Protein AF-A0A7S2A3U2-F1 (afdb_monomer_lite)

pLDDT: mean 76.94, std 19.27, range [46.31, 98.38]

Structure (mmCIF, N/CA/C/O backbone):
data_AF-A0A7S2A3U2-F1
#
_entry.id   AF-A0A7S2A3U2-F1
#
loop_
_atom_site.group_PDB
_atom_site.id
_atom_site.type_symbol
_atom_site.label_atom_id
_atom_site.label_alt_id
_atom_site.label_comp_id
_atom_site.label_asym_id
_atom_site.label_entity_id
_atom_site.label_seq_id
_atom_site.pdbx_PDB_ins_code
_atom_site.Cartn_x
_atom_site.Cartn_y
_atom_site.Cartn_z
_atom_site.occupancy
_atom_site.B_iso_or_equiv
_atom_site.auth_seq_id
_atom_site.auth_comp_id
_atom_site.auth_asym_id
_atom_site.auth_atom_id
_atom_site.pdbx_PDB_model_num
ATOM 1 N N . GLY A 1 1 ? -40.950 65.993 39.211 1.00 47.59 1 GLY A N 1
ATOM 2 C CA . GLY A 1 1 ? -41.206 64.859 38.304 1.00 47.59 1 GLY A CA 1
ATOM 3 C C . GLY A 1 1 ? -40.053 64.759 37.328 1.00 47.59 1 GLY A C 1
ATOM 4 O O . GLY A 1 1 ? -39.564 65.814 36.938 1.00 47.59 1 GLY A O 1
ATOM 5 N N . PRO A 1 2 ? -39.563 63.554 37.004 1.00 53.72 2 PRO A N 1
ATOM 6 C CA . PRO A 1 2 ? -38.449 63.392 36.074 1.00 53.72 2 PRO A CA 1
ATOM 7 C C . PRO A 1 2 ? -38.888 63.668 34.621 1.00 53.72 2 PRO A C 1
ATOM 9 O O . PRO A 1 2 ? -40.054 63.431 34.294 1.00 53.72 2 PRO A O 1
ATOM 12 N N . PRO A 1 3 ? -37.992 64.190 33.761 1.00 59.16 3 PRO A N 1
ATOM 13 C CA . PRO A 1 3 ? -38.299 64.467 32.360 1.00 59.16 3 PRO A CA 1
ATOM 14 C C . PRO A 1 3 ? -38.378 63.174 31.526 1.00 59.16 3 PRO A C 1
ATOM 16 O O . PRO A 1 3 ? -37.722 62.185 31.865 1.00 59.16 3 PRO A O 1
ATOM 19 N N . PRO A 1 4 ? -39.170 63.162 30.438 1.00 59.06 4 PRO A N 1
ATOM 20 C CA . PRO A 1 4 ? -39.305 61.994 29.577 1.00 59.06 4 PRO A CA 1
ATOM 21 C C . PRO A 1 4 ? -38.023 61.755 28.756 1.00 59.06 4 PRO A C 1
ATOM 23 O O . PRO A 1 4 ? -37.377 62.721 28.337 1.00 59.06 4 PRO A O 1
ATOM 26 N N . PRO A 1 5 ? -37.646 60.488 28.506 1.00 63.22 5 PRO A N 1
ATOM 27 C CA . PRO A 1 5 ? -36.468 60.161 27.716 1.00 63.22 5 PRO A CA 1
ATOM 28 C C . PRO A 1 5 ? -36.703 60.456 26.229 1.00 63.22 5 PRO A C 1
ATOM 30 O O . PRO A 1 5 ? -37.750 60.135 25.664 1.00 63.22 5 PRO A O 1
ATOM 33 N N . LEU A 1 6 ? -35.701 61.065 25.595 1.00 62.84 6 LEU A N 1
ATOM 34 C CA . LEU A 1 6 ? -35.665 61.308 24.156 1.00 62.84 6 LEU A CA 1
ATOM 35 C C . LEU A 1 6 ? -35.289 60.016 23.422 1.00 62.84 6 LEU A C 1
ATOM 37 O O . LEU A 1 6 ? -34.200 59.477 23.615 1.00 62.84 6 LEU A O 1
ATOM 41 N N . PHE A 1 7 ? -36.182 59.549 22.550 1.00 58.84 7 PHE A N 1
ATOM 42 C CA . PHE A 1 7 ? -35.890 58.505 21.572 1.00 58.84 7 PHE A CA 1
ATOM 43 C C . PHE A 1 7 ? -35.070 59.103 20.426 1.00 58.84 7 PHE A C 1
ATOM 45 O O . PHE A 1 7 ? -35.585 59.876 19.620 1.00 58.84 7 PHE A O 1
ATOM 52 N N . MET A 1 8 ? -33.789 58.742 20.352 1.00 55.91 8 MET A N 1
ATOM 53 C CA . MET A 1 8 ? -32.965 58.994 19.174 1.00 55.91 8 MET A CA 1
ATOM 54 C C . MET A 1 8 ? -33.071 57.809 18.213 1.00 55.91 8 MET A C 1
ATOM 56 O O . MET A 1 8 ? -32.781 56.670 18.571 1.00 55.91 8 MET A O 1
ATOM 60 N N . SER A 1 9 ? -33.505 58.104 16.989 1.00 62.03 9 SER A N 1
ATOM 61 C CA . SER A 1 9 ? -33.552 57.170 15.866 1.00 62.03 9 SER A CA 1
ATOM 62 C C . SER A 1 9 ? -32.128 56.788 15.457 1.00 62.03 9 SER A C 1
ATOM 64 O O . SER A 1 9 ? -31.390 57.624 14.936 1.00 62.03 9 SER A O 1
ATOM 66 N N . SER A 1 10 ? -31.744 55.533 15.688 1.00 63.69 10 SER A N 1
ATOM 67 C CA . SER A 1 10 ? -30.514 54.950 15.148 1.00 63.69 10 SER A CA 1
ATOM 68 C C . SER A 1 10 ? -30.698 54.706 13.649 1.00 63.69 10 SER A C 1
ATOM 70 O O . SER A 1 10 ? -31.663 54.073 13.222 1.00 63.69 10 SER A O 1
ATOM 72 N N . ILE A 1 11 ? -29.811 55.297 12.851 1.00 53.53 11 ILE A N 1
ATOM 73 C CA . ILE A 1 11 ? -29.764 55.150 11.397 1.00 53.53 11 ILE A CA 1
ATOM 74 C C . ILE A 1 11 ? -29.048 53.826 11.087 1.00 53.53 11 ILE A C 1
ATOM 76 O O . ILE A 1 11 ? -27.980 53.558 11.635 1.00 53.53 11 ILE A O 1
ATOM 80 N N . GLY A 1 12 ? -29.682 52.977 10.273 1.00 58.19 12 GLY A N 1
ATOM 81 C CA . GLY A 1 12 ? -29.264 51.596 10.029 1.00 58.19 12 GLY A CA 1
ATOM 82 C C . GLY A 1 12 ? -27.873 51.486 9.409 1.00 58.19 12 GLY A C 1
ATOM 83 O O . GLY A 1 12 ? -27.603 52.057 8.353 1.00 58.19 12 GLY A O 1
ATOM 84 N N . GLN A 1 13 ? -27.012 50.711 10.064 1.00 55.94 13 GLN A N 1
ATOM 85 C CA . GLN A 1 13 ? -25.656 50.387 9.630 1.00 55.94 13 GLN A CA 1
ATOM 86 C C . GLN A 1 13 ? -25.493 48.854 9.677 1.00 55.94 13 GLN A C 1
ATOM 88 O O . GLN A 1 13 ? -24.603 48.327 10.333 1.00 55.94 13 GLN A O 1
ATOM 93 N N . ASP A 1 14 ? -26.414 48.127 9.031 1.00 57.47 14 ASP A N 1
ATOM 94 C CA . ASP A 1 14 ? -26.766 46.757 9.448 1.00 57.47 14 ASP A CA 1
ATOM 95 C C . ASP A 1 14 ? -26.487 45.615 8.453 1.00 57.47 14 ASP A C 1
ATOM 97 O O . ASP A 1 14 ? -26.856 44.478 8.764 1.00 57.47 14 ASP A O 1
ATOM 101 N N . ASP A 1 15 ? -25.831 45.848 7.306 1.00 58.50 15 ASP A N 1
ATOM 102 C CA . ASP A 1 15 ? -25.794 44.824 6.238 1.00 58.50 15 ASP A CA 1
ATOM 103 C C . ASP A 1 15 ? -24.423 44.256 5.820 1.00 58.50 15 ASP A C 1
ATOM 105 O O . ASP A 1 15 ? -24.390 43.183 5.215 1.00 58.50 15 ASP A O 1
ATOM 109 N N . GLU A 1 16 ? -23.281 44.857 6.178 1.00 56.25 16 GLU A N 1
ATOM 110 C CA . GLU A 1 16 ? -21.967 44.306 5.768 1.00 56.25 16 GLU A CA 1
ATOM 111 C C . GLU A 1 16 ? -21.244 43.494 6.858 1.00 56.25 16 GLU A C 1
ATOM 113 O O . GLU A 1 16 ? -20.531 42.538 6.549 1.00 56.25 16 GLU A O 1
ATOM 118 N N . THR A 1 17 ? -21.473 43.776 8.141 1.00 54.59 17 THR A N 1
ATOM 119 C CA . THR A 1 17 ? -20.834 43.055 9.260 1.00 54.59 17 THR A CA 1
ATOM 120 C C . THR A 1 17 ? -21.385 41.638 9.465 1.00 54.59 17 THR A C 1
ATOM 122 O O . THR A 1 17 ? -20.625 40.729 9.801 1.00 54.59 17 THR A O 1
ATOM 125 N N . LYS A 1 18 ? -22.666 41.391 9.151 1.00 54.47 18 LYS A N 1
ATOM 126 C CA . LYS A 1 18 ? -23.316 40.076 9.343 1.00 54.47 18 LYS A CA 1
ATOM 127 C C . LYS A 1 18 ? -22.767 38.964 8.440 1.00 54.47 18 LYS A C 1
ATOM 129 O O . LYS A 1 18 ? -22.767 37.799 8.833 1.00 54.47 18 LYS A O 1
ATOM 134 N N . LYS A 1 19 ? -22.271 39.285 7.236 1.00 55.47 19 LYS A N 1
ATOM 135 C CA . LYS A 1 19 ? -21.711 38.270 6.316 1.00 55.47 19 LYS A CA 1
ATOM 136 C C . LYS A 1 19 ? -20.331 37.768 6.743 1.00 55.47 19 LYS A C 1
ATOM 138 O O . LYS A 1 19 ? -19.976 36.634 6.422 1.00 55.47 19 LYS A O 1
ATOM 143 N N . THR A 1 20 ? -19.568 38.587 7.460 1.00 56.09 20 THR A N 1
ATOM 144 C CA . THR A 1 20 ? -18.221 38.231 7.927 1.00 56.09 20 THR A CA 1
ATOM 145 C C . THR A 1 20 ? -18.283 37.437 9.234 1.00 56.09 20 THR A C 1
ATOM 147 O O . THR A 1 20 ? -17.533 36.477 9.398 1.00 56.09 20 THR A O 1
ATOM 150 N N . GLU A 1 21 ? -19.237 37.751 10.118 1.00 55.78 21 GLU A N 1
ATOM 151 C CA . GLU A 1 21 ? -19.478 36.985 11.351 1.00 55.78 21 GLU A CA 1
ATOM 152 C C . GLU A 1 21 ? -20.016 35.573 11.063 1.00 55.78 21 GLU A C 1
ATOM 154 O O . GLU A 1 21 ? -19.491 34.601 11.602 1.00 55.78 21 GLU A O 1
ATOM 159 N N . ALA A 1 22 ? -20.937 35.420 10.102 1.00 58.28 22 ALA A N 1
ATOM 160 C CA . ALA A 1 22 ? -21.471 34.105 9.727 1.00 58.28 22 ALA A CA 1
ATOM 161 C C . ALA A 1 22 ? -20.411 33.138 9.153 1.00 58.28 22 ALA A C 1
ATOM 163 O O . ALA A 1 22 ? -20.532 31.922 9.301 1.00 58.28 22 ALA A O 1
ATOM 164 N N . LYS A 1 23 ? -19.350 33.653 8.511 1.00 56.47 23 LYS A N 1
ATOM 165 C CA . LYS A 1 23 ? -18.224 32.822 8.048 1.00 56.47 23 LYS A CA 1
ATOM 166 C C . LYS A 1 23 ? -17.296 32.403 9.188 1.00 56.47 23 LYS A C 1
ATOM 168 O O . LYS A 1 23 ? -16.754 31.304 9.131 1.00 56.47 23 LYS A O 1
ATOM 173 N N . ASN A 1 24 ? -17.129 33.236 10.214 1.00 57.75 24 ASN A N 1
ATOM 174 C CA . ASN A 1 24 ? -16.288 32.906 11.367 1.00 57.75 24 ASN A CA 1
ATOM 175 C C . ASN A 1 24 ? -16.951 31.896 12.314 1.00 57.75 24 ASN A C 1
ATOM 177 O O . ASN A 1 24 ? -16.248 31.061 12.883 1.00 57.75 24 ASN A O 1
ATOM 181 N N . ASP A 1 25 ? -18.280 31.901 12.425 1.00 61.53 25 ASP A N 1
ATOM 182 C CA . ASP A 1 25 ? -19.006 30.916 13.239 1.00 61.53 25 ASP A CA 1
ATOM 183 C C . ASP A 1 25 ? -19.022 29.517 12.609 1.00 61.53 25 ASP A C 1
ATOM 185 O O . ASP A 1 25 ? -18.997 28.515 13.327 1.00 61.53 25 ASP A O 1
ATOM 189 N N . PHE A 1 26 ? -18.972 29.423 11.274 1.00 63.91 26 PHE A N 1
ATOM 190 C CA . PHE A 1 26 ? -18.866 28.133 10.586 1.00 63.91 26 PHE A CA 1
ATOM 191 C C . PHE A 1 26 ? -17.565 27.393 10.935 1.00 63.91 26 PHE A C 1
ATOM 193 O O . PHE A 1 26 ? -17.596 26.189 11.169 1.00 63.91 26 PHE A O 1
ATOM 200 N N . PHE A 1 27 ? -16.432 28.098 11.032 1.00 63.66 27 PHE A N 1
ATOM 201 C CA . PHE A 1 27 ? -15.151 27.480 11.402 1.00 63.66 27 PHE A CA 1
ATOM 202 C C . PHE A 1 27 ? -14.958 27.326 12.917 1.00 63.66 27 PHE A C 1
ATOM 204 O O . PHE A 1 27 ? -14.228 26.435 13.338 1.00 63.66 27 PHE A O 1
ATOM 211 N N . ARG A 1 28 ? -15.613 28.149 13.748 1.00 60.59 28 ARG A N 1
ATOM 212 C CA . ARG A 1 28 ? -15.513 28.054 15.216 1.00 60.59 28 ARG A CA 1
ATOM 213 C C . ARG A 1 28 ? -16.327 26.917 15.834 1.00 60.59 28 ARG A C 1
ATOM 215 O O . ARG A 1 28 ? -15.957 26.457 16.907 1.00 60.59 28 ARG A O 1
ATOM 222 N N . ASN A 1 29 ? -17.389 26.454 15.172 1.00 60.69 29 ASN A N 1
ATOM 223 C CA . ASN A 1 29 ? -18.218 25.351 15.676 1.00 60.69 29 ASN A CA 1
ATOM 224 C C . ASN A 1 29 ? -17.718 23.952 15.283 1.00 60.69 29 ASN A C 1
ATOM 226 O O . ASN A 1 29 ? -18.266 22.962 15.762 1.00 60.69 29 ASN A O 1
ATOM 230 N N . PHE A 1 30 ? -16.674 23.842 14.459 1.00 67.19 30 PHE A N 1
ATOM 231 C CA . PHE A 1 30 ? -15.943 22.588 14.297 1.00 67.19 30 PHE A CA 1
ATOM 232 C C . PHE A 1 30 ? -14.868 22.508 15.377 1.00 67.19 30 PHE A C 1
ATOM 234 O O . PHE A 1 30 ? -13.701 22.820 15.138 1.00 67.19 30 PHE A O 1
ATOM 241 N N . SER A 1 31 ? -15.267 22.099 16.582 1.00 75.50 31 SER A N 1
ATOM 242 C CA . SER A 1 31 ? -14.281 21.621 17.545 1.00 75.50 31 SER A CA 1
ATOM 243 C C . SER A 1 31 ? -13.632 20.379 16.939 1.00 75.50 31 SER A C 1
ATOM 245 O O . SER A 1 31 ? -14.282 19.346 16.776 1.00 75.50 31 SER A O 1
ATOM 247 N N . LEU A 1 32 ? -12.366 20.497 16.532 1.00 72.38 32 LEU A N 1
ATOM 248 C CA . LEU A 1 32 ? -11.589 19.377 15.990 1.00 72.38 32 LEU A CA 1
ATOM 249 C C . LEU A 1 32 ? -11.588 18.189 16.960 1.00 72.38 32 LEU A C 1
ATOM 251 O O . LEU A 1 32 ? -11.552 17.049 16.513 1.00 72.38 32 LEU A O 1
ATOM 255 N N . ASP A 1 33 ? -11.733 18.450 18.258 1.00 76.44 33 ASP A N 1
ATOM 256 C CA . ASP A 1 33 ? -11.788 17.433 19.308 1.00 76.44 33 ASP A CA 1
ATOM 257 C C . ASP A 1 33 ? -12.973 16.462 19.158 1.00 76.44 33 ASP A C 1
ATOM 259 O O . ASP A 1 33 ? -12.852 15.302 19.543 1.00 76.44 33 ASP A O 1
ATOM 263 N N . ASP A 1 34 ? -14.085 16.889 18.547 1.00 76.44 34 ASP A N 1
ATOM 264 C CA . ASP A 1 34 ? -15.250 16.021 18.307 1.00 76.44 34 ASP A CA 1
ATOM 265 C C . ASP A 1 34 ? -15.144 15.234 16.986 1.00 76.44 34 ASP A C 1
ATOM 267 O O . ASP A 1 34 ? -15.888 14.278 16.758 1.00 76.44 34 ASP A O 1
ATOM 271 N N . VAL A 1 35 ? -14.232 15.636 16.092 1.00 79.75 35 VAL A N 1
ATOM 272 C CA . VAL A 1 35 ? -14.065 15.058 14.744 1.00 79.75 35 VAL A CA 1
ATOM 273 C C . VAL A 1 35 ? -12.853 14.129 14.669 1.00 79.75 35 VAL A C 1
ATOM 275 O O . VAL A 1 35 ? -12.836 13.189 13.872 1.00 79.75 35 VAL A O 1
ATOM 278 N N . VAL A 1 36 ? -11.830 14.389 15.481 1.00 84.69 36 VAL A N 1
ATOM 279 C CA . VAL A 1 36 ? -10.578 13.642 15.463 1.00 84.69 36 VAL A CA 1
ATOM 280 C C . VAL A 1 36 ? -10.783 12.280 16.145 1.00 84.69 36 VAL A C 1
ATOM 282 O O . VAL A 1 36 ? -11.215 12.218 17.297 1.00 84.69 36 VAL A O 1
ATOM 285 N N . PRO A 1 37 ? -10.492 11.163 15.456 1.00 87.25 37 PRO A N 1
ATOM 286 C CA . PRO A 1 37 ? -10.633 9.840 16.043 1.00 87.25 37 PRO A CA 1
ATOM 287 C C . PRO A 1 37 ? -9.666 9.654 17.224 1.00 87.25 37 PRO A C 1
ATOM 289 O O . PRO A 1 37 ? -8.604 10.288 17.277 1.00 87.25 37 PRO A O 1
ATOM 292 N N . PRO A 1 38 ? -10.001 8.757 18.169 1.00 91.69 38 PRO A N 1
ATOM 293 C CA . PRO A 1 38 ? -9.115 8.445 19.282 1.00 91.69 38 PRO A CA 1
ATOM 294 C C . PRO A 1 38 ? -7.743 7.958 18.782 1.00 91.69 38 PRO A C 1
ATOM 296 O O . PRO A 1 38 ? -7.639 7.415 17.675 1.00 91.69 38 PRO A O 1
ATOM 299 N N . PRO A 1 39 ? -6.677 8.144 19.583 1.00 93.56 39 PRO A N 1
ATOM 300 C CA . PRO A 1 39 ? -5.346 7.665 19.230 1.00 93.56 39 PRO A CA 1
ATOM 301 C C . PRO A 1 39 ? -5.346 6.142 19.003 1.00 93.56 39 PRO A C 1
ATOM 303 O O . PRO A 1 39 ? -6.170 5.435 19.587 1.00 93.56 39 PRO A O 1
ATOM 306 N N . PRO A 1 40 ? -4.430 5.618 18.169 1.00 95.31 40 PRO A N 1
ATOM 307 C CA . PRO A 1 40 ? -4.325 4.182 17.933 1.00 95.31 40 PRO A CA 1
ATOM 308 C C . PRO A 1 40 ? -3.999 3.449 19.243 1.00 95.31 40 PRO A C 1
ATOM 310 O O . PRO A 1 40 ? -2.993 3.739 19.892 1.00 95.31 40 PRO A O 1
ATOM 313 N N . GLU A 1 41 ? -4.852 2.501 19.622 1.00 97.12 41 GLU A N 1
ATOM 314 C CA . GLU A 1 41 ? -4.711 1.711 20.851 1.00 97.12 41 GLU A CA 1
ATOM 315 C C . GLU A 1 41 ? -3.841 0.470 20.602 1.00 97.12 41 GLU A C 1
ATOM 317 O O . GLU A 1 41 ? -2.939 0.155 21.379 1.00 97.12 41 GLU A O 1
ATOM 322 N N . ASP A 1 42 ? -4.070 -0.204 19.472 1.00 96.56 42 ASP A N 1
ATOM 323 C CA . ASP A 1 42 ? -3.365 -1.416 19.075 1.00 96.56 42 ASP A CA 1
ATOM 324 C C . ASP A 1 42 ? -2.102 -1.085 18.267 1.00 96.56 42 ASP A C 1
ATOM 326 O O . ASP A 1 42 ? -2.068 -1.108 17.029 1.00 96.56 42 ASP A O 1
ATOM 330 N N . GLN A 1 43 ? -1.035 -0.768 19.001 1.00 96.88 43 GLN A N 1
ATOM 331 C CA . GLN A 1 43 ? 0.282 -0.492 18.426 1.00 96.88 43 GLN A CA 1
ATOM 332 C C . GLN A 1 43 ? 0.896 -1.719 17.741 1.00 96.88 43 GLN A C 1
ATOM 334 O O . GLN A 1 43 ? 1.673 -1.559 16.799 1.00 96.88 43 GLN A O 1
ATOM 339 N N . LEU A 1 44 ? 0.557 -2.936 18.178 1.00 96.38 44 LEU A N 1
ATOM 340 C CA . LEU A 1 44 ? 1.102 -4.163 17.597 1.00 96.38 44 LEU A CA 1
ATOM 341 C C . LEU A 1 44 ? 0.541 -4.390 16.192 1.00 96.38 44 LEU A C 1
ATOM 343 O O . LEU A 1 44 ? 1.301 -4.630 15.256 1.00 96.38 44 LEU A O 1
ATOM 347 N N . ALA A 1 45 ? -0.776 -4.254 16.025 1.00 96.19 45 ALA A N 1
ATOM 348 C CA . ALA A 1 45 ? -1.403 -4.336 14.714 1.00 96.19 45 ALA A CA 1
ATOM 349 C C . ALA A 1 45 ? -0.879 -3.248 13.768 1.00 96.19 45 ALA A C 1
ATOM 351 O O . ALA A 1 45 ? -0.516 -3.550 12.633 1.00 96.19 45 ALA A O 1
ATOM 352 N N . MET A 1 46 ? -0.786 -2.002 14.249 1.00 97.50 46 MET A N 1
ATOM 353 C CA . MET A 1 46 ? -0.295 -0.874 13.454 1.00 97.50 46 MET A CA 1
ATOM 354 C C . MET A 1 46 ? 1.158 -1.068 13.000 1.00 97.50 46 MET A C 1
ATOM 356 O O . MET A 1 46 ? 1.456 -0.932 11.816 1.00 97.50 46 MET A O 1
ATOM 360 N N . THR A 1 47 ? 2.070 -1.396 13.921 1.00 97.81 47 THR A N 1
ATOM 361 C CA . THR A 1 47 ? 3.492 -1.610 13.589 1.00 97.81 47 THR A CA 1
ATOM 362 C C . THR A 1 47 ? 3.691 -2.815 12.681 1.00 97.81 47 THR A C 1
ATOM 364 O O . THR A 1 47 ? 4.502 -2.757 11.760 1.00 97.81 47 THR A O 1
ATOM 367 N N . GLY A 1 48 ? 2.913 -3.873 12.897 1.00 97.75 48 GLY A N 1
ATOM 368 C CA . GLY A 1 48 ? 2.885 -5.043 12.038 1.00 97.75 48 GLY A CA 1
ATOM 369 C C . GLY A 1 48 ? 2.453 -4.736 10.607 1.00 97.75 48 GLY A C 1
ATOM 370 O O . GLY A 1 48 ? 3.141 -5.138 9.673 1.00 97.75 48 GLY A O 1
ATOM 371 N N . ASP A 1 49 ? 1.371 -3.969 10.428 1.00 97.75 49 ASP A N 1
ATOM 372 C CA . ASP A 1 49 ? 0.928 -3.543 9.096 1.00 97.75 49 ASP A CA 1
ATOM 373 C C . ASP A 1 49 ? 2.009 -2.720 8.393 1.00 97.75 49 ASP A C 1
ATOM 375 O O . ASP A 1 49 ? 2.324 -2.970 7.234 1.00 97.75 49 ASP A O 1
ATOM 379 N N . VAL A 1 50 ? 2.600 -1.747 9.099 1.00 98.06 50 VAL A N 1
ATOM 380 C CA . VAL A 1 50 ? 3.662 -0.892 8.550 1.00 98.06 50 VAL A CA 1
ATOM 381 C C . VAL A 1 50 ? 4.865 -1.735 8.141 1.00 98.06 50 VAL A C 1
ATOM 383 O O . VAL A 1 50 ? 5.371 -1.559 7.038 1.00 98.06 50 VAL A O 1
ATOM 386 N N . GLY A 1 51 ? 5.298 -2.670 8.990 1.00 98.12 51 GLY A N 1
ATOM 387 C CA . GLY A 1 51 ? 6.403 -3.575 8.684 1.00 98.12 51 GLY A CA 1
ATOM 388 C C . GLY A 1 51 ? 6.116 -4.470 7.477 1.00 98.12 51 GLY A C 1
ATOM 389 O O . GLY A 1 51 ? 6.977 -4.615 6.610 1.00 98.12 51 GLY A O 1
ATOM 390 N N . ALA A 1 52 ? 4.903 -5.020 7.384 1.00 97.94 52 ALA A N 1
ATOM 391 C CA . ALA A 1 52 ? 4.486 -5.864 6.269 1.00 97.94 52 ALA A CA 1
ATOM 392 C C . ALA A 1 52 ? 4.431 -5.083 4.944 1.00 97.94 52 ALA A C 1
ATOM 394 O O . ALA A 1 52 ? 4.953 -5.554 3.936 1.00 97.94 52 ALA A O 1
ATOM 395 N N . LEU A 1 53 ? 3.874 -3.867 4.956 1.00 97.31 53 LEU A N 1
ATOM 396 C CA . LEU A 1 53 ? 3.823 -2.980 3.791 1.00 97.31 53 LEU A CA 1
ATOM 397 C C . LEU A 1 53 ? 5.213 -2.499 3.355 1.00 97.31 53 LEU A C 1
ATOM 399 O O . LEU A 1 53 ? 5.492 -2.455 2.157 1.00 97.31 53 LEU A O 1
ATOM 403 N N . PHE A 1 54 ? 6.095 -2.172 4.306 1.00 96.94 54 PHE A N 1
ATOM 404 C CA . PHE A 1 54 ? 7.489 -1.830 4.011 1.00 96.94 54 PHE A CA 1
ATOM 405 C C . PHE A 1 54 ? 8.203 -2.995 3.332 1.00 96.94 54 PHE A C 1
ATOM 407 O O . PHE A 1 54 ? 8.773 -2.823 2.260 1.00 96.94 54 PHE A O 1
ATOM 414 N N . LEU A 1 55 ? 8.150 -4.184 3.940 1.00 97.25 55 LEU A N 1
ATOM 415 C CA . LEU A 1 55 ? 8.801 -5.370 3.395 1.00 97.25 55 LEU A CA 1
ATOM 416 C C . LEU A 1 55 ? 8.276 -5.697 1.996 1.00 97.25 55 LEU A C 1
ATOM 418 O O . LEU A 1 55 ? 9.073 -5.950 1.099 1.00 97.25 55 LEU A O 1
ATOM 422 N N . TYR A 1 56 ? 6.956 -5.647 1.809 1.00 97.12 56 TYR A N 1
ATOM 423 C CA . TYR A 1 56 ? 6.331 -5.853 0.508 1.00 97.12 56 TYR A CA 1
ATOM 424 C C . TYR A 1 56 ? 6.856 -4.863 -0.537 1.00 97.12 56 TYR A C 1
ATOM 426 O O . TYR A 1 56 ? 7.339 -5.295 -1.575 1.00 97.12 56 TYR A O 1
ATOM 434 N N . SER A 1 57 ? 6.861 -3.563 -0.231 1.00 96.38 57 SER A N 1
ATOM 435 C CA . SER A 1 57 ? 7.304 -2.529 -1.179 1.00 96.38 57 SER A CA 1
ATOM 436 C C . SER A 1 57 ? 8.773 -2.673 -1.572 1.00 96.38 57 SER A C 1
ATOM 438 O O . SER A 1 57 ? 9.131 -2.486 -2.730 1.00 96.38 57 SER A O 1
ATOM 440 N N . PHE A 1 58 ? 9.633 -3.054 -0.624 1.00 95.94 58 PHE A N 1
ATOM 441 C CA . PHE A 1 58 ? 11.033 -3.341 -0.927 1.00 95.94 58 PHE A CA 1
ATOM 442 C C . PHE A 1 58 ? 11.199 -4.586 -1.792 1.00 95.94 58 PHE A C 1
ATOM 444 O O . PHE A 1 58 ? 11.999 -4.558 -2.724 1.00 95.94 58 PHE A O 1
ATOM 451 N N . LEU A 1 59 ? 10.480 -5.670 -1.491 1.00 95.62 59 LEU A N 1
ATOM 452 C CA . LEU A 1 59 ? 10.575 -6.908 -2.263 1.00 95.62 59 LEU A CA 1
ATOM 453 C C . LEU A 1 59 ? 10.042 -6.733 -3.682 1.00 95.62 59 LEU A C 1
ATOM 455 O O . LEU A 1 59 ? 10.704 -7.170 -4.612 1.00 95.62 59 LEU A O 1
ATOM 459 N N . ASP A 1 60 ? 8.895 -6.080 -3.836 1.00 93.69 60 ASP A N 1
ATOM 460 C CA . ASP A 1 60 ? 8.259 -5.810 -5.123 1.00 93.69 60 ASP A CA 1
ATOM 461 C C . ASP A 1 60 ? 9.217 -5.081 -6.077 1.00 93.69 60 ASP A C 1
ATOM 463 O O . ASP A 1 60 ? 9.586 -5.619 -7.118 1.00 93.69 60 ASP A O 1
ATOM 467 N N . HIS A 1 61 ? 9.759 -3.939 -5.650 1.00 91.94 61 HIS A N 1
ATOM 468 C CA . HIS A 1 61 ? 10.667 -3.158 -6.490 1.00 91.94 61 HIS A CA 1
ATOM 469 C C . HIS A 1 61 ? 12.050 -3.805 -6.642 1.00 91.94 61 HIS A C 1
ATOM 471 O O . HIS A 1 61 ? 12.647 -3.717 -7.705 1.00 91.94 61 HIS A O 1
ATOM 477 N N . SER A 1 62 ? 12.574 -4.492 -5.616 1.00 91.69 62 SER A N 1
ATOM 478 C CA . SER A 1 62 ? 13.869 -5.187 -5.753 1.00 91.69 62 SER A CA 1
ATOM 479 C C . SER A 1 62 ? 13.781 -6.347 -6.743 1.00 91.69 62 SER A C 1
ATOM 481 O O . SER A 1 62 ? 14.736 -6.610 -7.470 1.00 91.69 62 SER A O 1
ATOM 483 N N . LEU A 1 63 ? 12.659 -7.073 -6.755 1.00 88.56 63 LEU A N 1
ATOM 484 C CA . LEU A 1 63 ? 12.432 -8.155 -7.710 1.00 88.56 63 LEU A CA 1
ATOM 485 C C . LEU A 1 63 ? 12.235 -7.609 -9.124 1.00 88.56 63 LEU A C 1
ATOM 487 O O . LEU A 1 63 ? 12.744 -8.220 -10.063 1.00 88.56 63 LEU A O 1
ATOM 491 N N . ASP A 1 64 ? 11.558 -6.469 -9.265 1.00 86.50 64 ASP A N 1
ATOM 492 C CA . ASP A 1 64 ? 11.401 -5.792 -10.550 1.00 86.50 64 ASP A CA 1
ATOM 493 C C . ASP A 1 64 ? 12.745 -5.280 -11.096 1.00 86.50 64 ASP A C 1
ATOM 495 O O . ASP A 1 64 ? 13.116 -5.612 -12.222 1.00 86.50 64 ASP A O 1
ATOM 499 N N . ASP A 1 65 ? 13.556 -4.614 -10.268 1.00 86.12 65 ASP A N 1
ATOM 500 C CA . ASP A 1 65 ? 14.913 -4.175 -10.626 1.00 86.12 65 ASP A CA 1
ATOM 501 C C . ASP A 1 65 ? 15.789 -5.363 -11.057 1.00 86.12 65 ASP A C 1
ATOM 503 O O . ASP A 1 65 ? 16.440 -5.330 -12.104 1.00 86.12 65 ASP A O 1
ATOM 507 N N . MET A 1 66 ? 15.767 -6.462 -10.290 1.00 83.88 66 MET A N 1
ATOM 508 C CA . MET A 1 66 ? 16.493 -7.689 -10.638 1.00 83.88 66 MET A CA 1
ATOM 509 C C . MET A 1 66 ? 16.012 -8.294 -11.961 1.00 83.88 66 MET A C 1
ATOM 511 O O . MET A 1 66 ? 16.820 -8.837 -12.721 1.00 83.88 66 MET A O 1
ATOM 515 N N . TYR A 1 67 ? 14.708 -8.234 -12.232 1.00 83.56 67 TYR A N 1
ATOM 516 C CA . TYR A 1 67 ? 14.127 -8.717 -13.477 1.00 83.56 67 TYR A CA 1
ATOM 517 C C . TYR A 1 67 ? 14.572 -7.854 -14.664 1.00 83.56 67 TYR A C 1
ATOM 519 O O . TYR A 1 67 ? 15.051 -8.392 -15.666 1.00 83.56 67 TYR A O 1
ATOM 527 N N . VAL A 1 68 ? 14.498 -6.529 -14.535 1.00 80.12 68 VAL A N 1
ATOM 528 C CA . VAL A 1 68 ? 14.946 -5.572 -15.555 1.00 80.12 68 VAL A CA 1
ATOM 529 C C . VAL A 1 68 ? 16.438 -5.730 -15.840 1.00 80.12 68 VAL A C 1
ATOM 531 O O . VAL A 1 68 ? 16.832 -5.809 -17.005 1.00 80.12 68 VAL A O 1
ATOM 534 N N . ASP A 1 69 ? 17.271 -5.850 -14.806 1.00 80.88 69 ASP A N 1
ATOM 535 C CA . ASP A 1 69 ? 18.711 -6.069 -14.952 1.00 80.88 69 ASP A CA 1
ATOM 536 C C . ASP A 1 69 ? 19.022 -7.388 -15.667 1.00 80.88 69 ASP A C 1
ATOM 538 O O . ASP A 1 69 ? 19.881 -7.424 -16.553 1.00 80.88 69 ASP A O 1
ATOM 542 N N . ALA A 1 70 ? 18.304 -8.468 -15.342 1.00 76.25 70 ALA A N 1
ATOM 543 C CA . ALA A 1 70 ? 18.463 -9.754 -16.017 1.00 76.25 70 ALA A CA 1
ATOM 544 C C . ALA A 1 70 ? 18.094 -9.667 -17.508 1.00 76.25 70 ALA A C 1
ATOM 546 O O . ALA A 1 70 ? 18.843 -10.153 -18.363 1.00 76.25 70 ALA A O 1
ATOM 547 N N . VAL A 1 71 ? 16.983 -8.998 -17.833 1.00 71.75 71 VAL A N 1
ATOM 548 C CA . VAL A 1 71 ? 16.540 -8.774 -19.218 1.00 71.75 71 VAL A CA 1
ATOM 549 C C . VAL A 1 71 ? 17.549 -7.909 -19.985 1.00 71.75 71 VAL A C 1
ATOM 551 O O . VAL A 1 71 ? 17.931 -8.247 -21.109 1.00 71.75 71 VAL A O 1
ATOM 554 N N . ASN A 1 72 ? 18.050 -6.834 -19.372 1.00 71.31 72 ASN A N 1
ATOM 555 C CA . ASN A 1 72 ? 19.028 -5.930 -19.981 1.00 71.31 72 ASN A CA 1
ATOM 556 C C . ASN A 1 72 ? 20.390 -6.600 -20.200 1.00 71.31 72 ASN A C 1
ATOM 558 O O . ASN A 1 72 ? 20.996 -6.442 -21.265 1.00 71.31 72 ASN A O 1
ATOM 562 N N . ALA A 1 73 ? 20.869 -7.382 -19.230 1.00 72.00 73 ALA A N 1
ATOM 563 C CA . ALA A 1 73 ? 22.106 -8.147 -19.359 1.00 72.00 73 ALA A CA 1
ATOM 564 C C . ALA A 1 73 ? 22.036 -9.114 -20.550 1.00 72.00 73 ALA A C 1
ATOM 566 O O . ALA A 1 73 ? 22.992 -9.234 -21.318 1.00 72.00 73 ALA A O 1
ATOM 567 N N . GLN A 1 74 ? 20.885 -9.749 -20.761 1.00 65.62 74 GLN A N 1
ATOM 568 C CA . GLN A 1 74 ? 20.664 -10.644 -21.890 1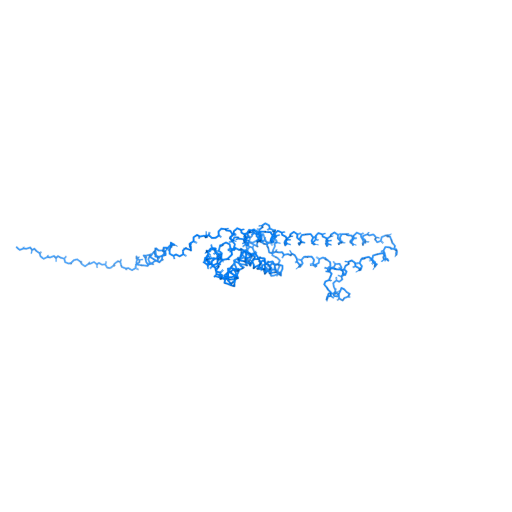.00 65.62 74 GLN A CA 1
ATOM 569 C C . GLN A 1 74 ? 20.558 -9.896 -23.233 1.00 65.62 74 GLN A C 1
ATOM 571 O O . GLN A 1 74 ? 21.126 -10.343 -24.233 1.00 65.62 74 GLN A O 1
ATOM 576 N N . GLY A 1 75 ? 19.900 -8.732 -23.265 1.00 62.50 75 GLY A N 1
ATOM 577 C CA . GLY A 1 75 ? 19.855 -7.857 -24.446 1.00 62.50 75 GLY A CA 1
ATOM 578 C C . GLY A 1 75 ? 21.240 -7.346 -24.873 1.00 62.50 75 GLY A C 1
ATOM 579 O O . GLY A 1 75 ? 21.546 -7.269 -26.066 1.00 62.50 75 GLY A O 1
ATOM 580 N N . SER A 1 76 ? 22.124 -7.080 -23.908 1.00 61.38 76 SER A N 1
ATOM 581 C CA . SER A 1 76 ? 23.527 -6.726 -24.164 1.00 61.38 76 SER A CA 1
ATOM 582 C C . SER A 1 76 ? 24.291 -7.864 -24.859 1.00 61.38 76 SER A C 1
ATOM 584 O O . SER A 1 76 ? 25.014 -7.632 -25.826 1.00 61.38 76 SER A O 1
ATOM 586 N N . VAL A 1 77 ? 24.059 -9.119 -24.457 1.00 60.16 77 VAL A N 1
ATOM 587 C CA . VAL A 1 77 ? 24.668 -10.296 -25.106 1.00 60.16 77 VAL A CA 1
ATOM 588 C C . VAL A 1 77 ? 24.186 -10.459 -26.552 1.00 60.16 77 VAL A C 1
ATOM 590 O O . VAL A 1 77 ? 24.989 -10.753 -27.437 1.00 60.16 77 VAL A O 1
ATOM 593 N N . LEU A 1 78 ? 22.896 -10.231 -26.813 1.00 57.34 78 LEU A N 1
ATOM 594 C CA . LEU A 1 78 ? 22.321 -10.305 -28.162 1.00 57.34 78 LEU A CA 1
ATOM 595 C C . LEU A 1 78 ? 22.842 -9.187 -29.079 1.00 57.34 78 LEU A C 1
ATOM 597 O O . LEU A 1 78 ? 23.210 -9.454 -30.219 1.00 57.34 78 LEU A O 1
ATOM 601 N N . SER A 1 79 ? 22.941 -7.955 -28.578 1.00 57.12 79 SER A N 1
ATOM 602 C CA . SER A 1 79 ? 23.479 -6.827 -29.358 1.00 57.12 79 SER A CA 1
ATOM 603 C C . SER A 1 79 ? 24.987 -6.946 -29.620 1.00 57.12 79 SER A C 1
ATOM 605 O O . SER A 1 79 ? 25.452 -6.594 -30.705 1.00 57.12 79 SER A O 1
ATOM 607 N N . ALA A 1 80 ? 25.753 -7.519 -28.685 1.00 58.47 80 ALA A N 1
ATOM 608 C CA . ALA A 1 80 ? 27.157 -7.861 -28.906 1.00 58.47 80 ALA A CA 1
ATOM 609 C C . ALA A 1 80 ? 27.342 -8.959 -29.974 1.00 58.47 80 ALA A C 1
ATOM 611 O O . ALA A 1 80 ? 28.326 -8.928 -30.712 1.00 58.47 80 ALA A O 1
ATOM 612 N N . ALA A 1 81 ? 26.402 -9.906 -30.084 1.00 55.06 81 ALA A N 1
ATOM 613 C CA . ALA A 1 81 ? 26.419 -10.934 -31.126 1.00 55.06 81 ALA A CA 1
ATOM 614 C C . ALA A 1 81 ? 26.124 -10.361 -32.526 1.00 55.06 81 ALA A C 1
ATOM 616 O O . ALA A 1 81 ? 26.737 -10.794 -33.498 1.00 55.06 81 ALA A O 1
ATOM 617 N N . ASP A 1 82 ? 25.257 -9.350 -32.627 1.00 52.41 82 ASP A N 1
ATOM 618 C CA . ASP A 1 82 ? 24.907 -8.682 -33.893 1.00 52.41 82 ASP A CA 1
ATOM 619 C C . ASP A 1 82 ? 26.043 -7.766 -34.407 1.00 52.41 82 ASP A C 1
ATOM 621 O O . ASP A 1 82 ? 26.306 -7.651 -35.607 1.00 52.41 82 ASP A O 1
ATOM 625 N N . GLY A 1 83 ? 26.811 -7.171 -33.486 1.00 50.97 83 GLY A N 1
ATOM 626 C CA . GLY A 1 83 ? 28.047 -6.442 -33.800 1.00 50.97 83 GLY A CA 1
ATOM 627 C C . GLY A 1 83 ? 29.208 -7.332 -34.272 1.00 50.97 83 GLY A C 1
ATOM 628 O O . GLY A 1 83 ? 30.191 -6.822 -34.807 1.00 50.97 83 GLY A O 1
ATOM 629 N N . ALA A 1 84 ? 29.101 -8.657 -34.115 1.00 52.41 84 ALA A N 1
ATOM 630 C CA . ALA A 1 84 ? 30.086 -9.645 -34.560 1.00 52.41 84 ALA A CA 1
ATOM 631 C C . ALA A 1 84 ? 29.791 -10.195 -35.974 1.00 52.41 84 ALA A C 1
ATOM 633 O O . ALA A 1 84 ? 30.151 -11.327 -36.304 1.00 52.41 84 ALA A O 1
ATOM 634 N N . THR A 1 85 ? 29.160 -9.388 -36.830 1.00 50.75 85 THR A N 1
ATOM 635 C CA . THR A 1 85 ? 28.797 -9.715 -38.223 1.00 50.75 85 THR A CA 1
ATOM 636 C C . THR A 1 85 ? 29.990 -9.950 -39.163 1.00 50.75 85 THR A C 1
ATOM 638 O O . THR A 1 85 ? 29.795 -10.413 -40.283 1.00 50.75 85 THR A O 1
ATOM 641 N N . ASP A 1 86 ? 31.229 -9.752 -38.702 1.00 51.34 86 ASP A N 1
ATOM 642 C CA . ASP A 1 86 ? 32.452 -10.118 -39.440 1.00 51.34 86 ASP A CA 1
ATOM 643 C C . ASP A 1 86 ? 32.924 -11.572 -39.194 1.00 51.34 86 ASP A C 1
ATOM 645 O O . ASP A 1 86 ? 33.939 -12.007 -39.740 1.00 51.34 86 ASP A O 1
ATOM 649 N N . LEU A 1 87 ? 32.191 -12.364 -38.396 1.00 48.16 87 LEU A N 1
ATOM 650 C CA . LEU A 1 87 ? 32.541 -13.750 -38.040 1.00 48.16 87 LEU A CA 1
ATOM 651 C C . LEU A 1 87 ? 31.618 -14.821 -38.666 1.00 48.16 87 LEU A C 1
ATOM 653 O O . LEU A 1 87 ? 31.397 -15.873 -38.077 1.00 48.16 87 LEU A O 1
ATOM 657 N N . GLY A 1 88 ? 31.137 -14.617 -39.894 1.00 52.56 88 GLY A N 1
ATOM 658 C CA . GLY A 1 88 ? 30.670 -15.693 -40.788 1.00 52.56 88 GLY A CA 1
ATOM 659 C C . GLY A 1 88 ? 29.508 -16.608 -40.313 1.00 52.56 88 GLY A C 1
ATOM 660 O O . GLY A 1 88 ? 28.908 -16.416 -39.257 1.00 52.56 88 GLY A O 1
ATOM 661 N N . PRO A 1 89 ? 29.184 -17.664 -41.093 1.00 55.84 89 PRO A N 1
ATOM 662 C CA . PRO A 1 89 ? 27.970 -18.488 -40.929 1.00 55.84 89 PRO A CA 1
ATOM 663 C C . PRO A 1 89 ? 27.915 -19.336 -39.641 1.00 55.84 89 PRO A C 1
ATOM 665 O O . PRO A 1 89 ? 26.882 -19.922 -39.321 1.00 55.84 89 PRO A O 1
ATOM 668 N N . ALA A 1 90 ? 29.013 -19.418 -38.881 1.00 53.44 90 ALA A N 1
ATOM 669 C CA . ALA A 1 90 ? 29.068 -20.156 -37.618 1.00 53.44 90 ALA A CA 1
ATOM 670 C C . ALA A 1 90 ? 28.432 -19.380 -36.449 1.00 53.44 90 ALA A C 1
ATOM 672 O O . ALA A 1 90 ? 27.837 -19.997 -35.564 1.00 53.44 90 ALA A O 1
ATOM 673 N N . VAL A 1 91 ? 28.515 -18.043 -36.460 1.00 52.94 91 VAL A N 1
ATOM 674 C CA . VAL A 1 91 ? 27.862 -17.186 -35.455 1.00 52.94 91 VAL A CA 1
ATOM 675 C C . VAL A 1 91 ? 26.360 -17.117 -35.708 1.00 52.94 91 VAL A C 1
ATOM 677 O O . VAL A 1 91 ? 25.588 -17.192 -34.762 1.00 52.94 91 VAL A O 1
ATOM 680 N N . GLU A 1 92 ? 25.930 -17.104 -36.969 1.00 50.69 92 GLU A N 1
ATOM 681 C CA . GLU A 1 92 ? 24.512 -17.125 -37.347 1.00 50.69 92 GLU A CA 1
ATOM 682 C C . GLU A 1 92 ? 23.819 -18.436 -36.917 1.00 50.69 92 GLU A C 1
ATOM 684 O O . GLU A 1 92 ? 22.707 -18.419 -36.395 1.00 50.69 92 GLU A O 1
ATOM 689 N N . ALA A 1 93 ? 24.501 -19.584 -37.023 1.00 55.47 93 ALA A N 1
ATOM 690 C CA . ALA A 1 93 ? 23.992 -20.865 -36.518 1.00 55.47 93 ALA A CA 1
ATOM 691 C C . ALA A 1 93 ? 23.940 -20.932 -34.976 1.00 55.47 93 ALA A C 1
ATOM 693 O O . ALA A 1 93 ? 23.012 -21.518 -34.414 1.00 55.47 93 ALA A O 1
ATOM 694 N N . ALA A 1 94 ? 24.903 -20.315 -34.282 1.00 50.72 94 ALA A N 1
ATOM 695 C CA . ALA A 1 94 ? 24.921 -20.239 -32.820 1.00 50.72 94 ALA A CA 1
ATOM 696 C C . ALA A 1 94 ? 23.892 -19.229 -32.271 1.00 50.72 94 ALA A C 1
ATOM 698 O O . ALA A 1 94 ? 23.210 -19.523 -31.290 1.00 50.72 94 ALA A O 1
ATOM 699 N N . ALA A 1 95 ? 23.715 -18.082 -32.931 1.00 50.00 95 ALA A N 1
ATOM 700 C CA . ALA A 1 95 ? 22.718 -17.065 -32.601 1.00 50.00 95 ALA A CA 1
ATOM 701 C C . ALA A 1 95 ? 21.286 -17.559 -32.867 1.00 50.00 95 ALA A C 1
ATOM 703 O O . ALA A 1 95 ? 20.401 -17.331 -32.046 1.00 50.00 95 ALA A O 1
ATOM 704 N N . ASN A 1 96 ? 21.065 -18.332 -33.935 1.00 52.72 96 ASN A N 1
ATOM 705 C CA . ASN A 1 96 ? 19.765 -18.955 -34.204 1.00 52.72 96 ASN A CA 1
ATOM 706 C C . ASN A 1 96 ? 19.425 -20.095 -33.225 1.00 52.72 96 ASN A C 1
ATOM 708 O O . ASN A 1 96 ? 18.250 -20.344 -32.968 1.00 52.72 96 ASN A O 1
ATOM 712 N N . GLY A 1 97 ? 20.426 -20.773 -32.649 1.00 49.78 97 GLY A N 1
ATOM 713 C CA . GLY A 1 97 ? 20.219 -21.840 -31.661 1.00 49.78 97 GLY A CA 1
ATOM 714 C C . GLY A 1 97 ? 20.064 -21.348 -30.216 1.00 49.78 97 GLY A C 1
ATOM 715 O O . GLY A 1 97 ? 19.242 -21.883 -29.475 1.00 49.78 97 GLY A O 1
ATOM 716 N N . LEU A 1 98 ? 20.836 -20.333 -29.810 1.00 47.16 98 LEU A N 1
ATOM 717 C CA . LEU A 1 98 ? 20.842 -19.808 -28.436 1.00 47.16 98 LEU A CA 1
ATOM 718 C C . LEU A 1 98 ? 19.976 -18.550 -28.272 1.00 47.16 98 LEU A C 1
ATOM 720 O O . LEU A 1 98 ? 19.326 -18.390 -27.243 1.00 47.16 98 LEU A O 1
ATOM 724 N N . GLY A 1 99 ? 19.940 -17.674 -29.280 1.00 46.44 99 GLY A N 1
ATOM 725 C CA . GLY A 1 99 ? 19.170 -16.430 -29.262 1.00 46.44 99 GLY A CA 1
ATOM 726 C C . GLY A 1 99 ? 17.671 -16.695 -29.312 1.00 46.44 99 GLY A C 1
ATOM 727 O O . GLY A 1 99 ? 16.952 -16.241 -28.432 1.00 46.44 99 GLY A O 1
ATOM 728 N N . ALA A 1 100 ? 17.204 -17.532 -30.243 1.00 47.75 100 ALA A N 1
ATOM 729 C CA . ALA A 1 100 ? 15.782 -17.865 -30.351 1.00 47.75 100 ALA A CA 1
ATOM 730 C C . ALA A 1 100 ? 15.226 -18.526 -29.075 1.00 47.75 100 ALA A C 1
ATOM 732 O O . ALA A 1 100 ? 14.139 -18.168 -28.634 1.00 47.75 100 ALA A O 1
ATOM 733 N N . ALA A 1 101 ? 15.986 -19.428 -28.442 1.00 47.78 101 ALA A N 1
ATOM 734 C CA . ALA A 1 101 ? 15.568 -20.097 -27.208 1.00 47.78 101 ALA A CA 1
ATOM 735 C C . ALA A 1 101 ? 15.526 -19.143 -26.002 1.00 47.78 101 ALA A C 1
ATOM 737 O O . ALA A 1 101 ? 14.625 -19.237 -25.167 1.00 47.78 101 ALA A O 1
ATOM 738 N N . ALA A 1 102 ? 16.472 -18.204 -25.924 1.00 47.75 102 ALA A N 1
ATOM 739 C CA . ALA A 1 102 ? 16.590 -17.292 -24.796 1.00 47.75 102 ALA A CA 1
ATOM 740 C C . ALA A 1 102 ? 15.614 -16.100 -24.896 1.00 47.75 102 ALA A C 1
ATOM 742 O O . ALA A 1 102 ? 15.115 -15.643 -23.869 1.00 47.75 102 ALA A O 1
ATOM 743 N N . THR A 1 103 ? 15.271 -15.621 -26.102 1.00 46.31 103 THR A N 1
ATOM 744 C CA . THR A 1 103 ? 14.260 -14.557 -26.280 1.00 46.31 103 THR A 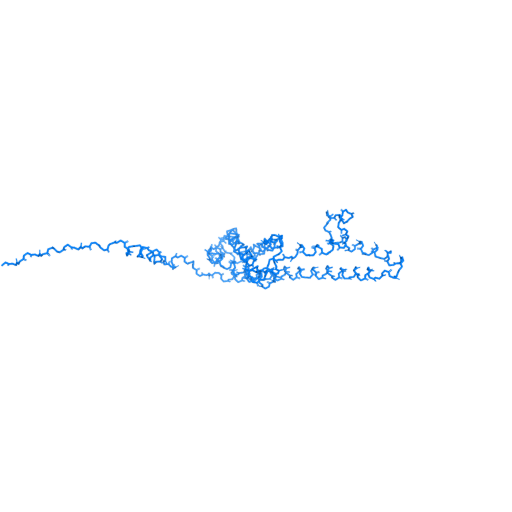CA 1
ATOM 745 C C . THR A 1 103 ? 12.830 -15.078 -26.095 1.00 46.31 103 THR A C 1
ATOM 747 O O . THR A 1 103 ? 11.974 -14.347 -25.603 1.00 46.31 103 THR A O 1
ATOM 750 N N . THR A 1 104 ? 12.550 -16.352 -26.404 1.00 48.69 104 THR A N 1
ATOM 751 C CA . THR A 1 104 ? 11.218 -16.946 -26.169 1.00 48.69 104 THR A CA 1
ATOM 752 C C . THR A 1 104 ? 10.898 -17.232 -24.703 1.00 48.69 104 THR A C 1
ATOM 754 O O . THR A 1 104 ? 9.734 -17.440 -24.382 1.00 48.69 104 THR A O 1
ATOM 757 N N . GLN A 1 105 ? 11.887 -17.253 -23.801 1.00 49.00 105 GLN A N 1
ATOM 758 C CA . GLN A 1 105 ? 11.641 -17.587 -22.390 1.00 49.00 105 GLN A CA 1
ATOM 759 C C . GLN A 1 105 ? 10.969 -16.468 -21.586 1.00 49.00 105 GLN A C 1
ATOM 761 O O . GLN A 1 105 ? 10.374 -16.757 -20.550 1.00 49.00 105 GLN A O 1
ATOM 766 N N . PHE A 1 106 ? 11.021 -15.223 -22.063 1.00 50.06 106 PHE A N 1
ATOM 767 C CA . PHE A 1 106 ? 10.448 -14.072 -21.356 1.00 50.06 106 PHE A CA 1
ATOM 768 C C . PHE A 1 106 ? 9.361 -13.343 -22.140 1.00 50.06 106 PHE A C 1
ATOM 770 O O . PHE A 1 106 ? 8.695 -12.467 -21.594 1.00 50.06 106 PHE A O 1
ATOM 777 N N . LEU A 1 107 ? 9.131 -13.727 -23.397 1.00 51.19 107 LEU A N 1
ATOM 778 C CA . LEU A 1 107 ? 7.930 -13.306 -24.095 1.00 51.19 107 LEU A CA 1
ATOM 779 C C . LEU A 1 107 ? 6.757 -14.113 -23.532 1.00 51.19 107 LEU A C 1
ATOM 781 O O . LEU A 1 107 ? 6.841 -15.343 -23.456 1.00 51.19 107 LEU A O 1
ATOM 785 N N . PRO A 1 108 ? 5.668 -13.459 -23.101 1.00 53.94 108 PRO A N 1
ATOM 786 C CA . PRO A 1 108 ? 4.515 -14.194 -22.620 1.00 53.94 108 PRO A CA 1
ATOM 787 C C . PRO A 1 108 ? 4.028 -15.145 -23.718 1.00 53.94 108 PRO A C 1
ATOM 789 O O . PRO A 1 108 ? 4.073 -14.806 -24.895 1.00 53.94 108 PRO A O 1
ATOM 792 N N . VAL A 1 109 ? 3.543 -16.333 -23.343 1.00 58.62 109 VAL A N 1
ATOM 793 C CA . VAL A 1 109 ? 3.260 -17.441 -24.286 1.00 58.62 109 VAL A CA 1
ATOM 794 C C . VAL A 1 109 ? 2.283 -17.081 -25.418 1.00 58.62 109 VAL A C 1
ATOM 796 O O . VAL A 1 109 ? 2.216 -17.771 -26.430 1.00 58.62 109 VAL A O 1
ATOM 799 N N . TRP A 1 110 ? 1.501 -16.015 -25.238 1.00 59.00 110 TRP A N 1
ATOM 800 C CA . TRP A 1 110 ? 0.550 -15.490 -26.217 1.00 59.00 110 TRP A CA 1
ATOM 801 C C . TRP A 1 110 ? 1.164 -14.488 -27.206 1.00 59.00 110 TRP A C 1
ATOM 803 O O . TRP A 1 110 ? 0.487 -14.073 -28.146 1.00 59.00 110 TRP A O 1
ATOM 813 N N . TYR A 1 111 ? 2.412 -14.071 -27.000 1.00 56.66 111 TYR A N 1
ATOM 814 C CA . TYR A 1 111 ? 3.111 -13.136 -27.864 1.00 56.66 111 TYR A CA 1
ATOM 815 C C . TYR A 1 111 ? 3.888 -13.882 -28.949 1.00 56.66 111 TYR A C 1
ATOM 817 O O . TYR A 1 111 ? 4.883 -14.555 -28.679 1.00 56.66 111 TYR A O 1
ATOM 825 N N . ASP A 1 112 ? 3.441 -13.734 -30.194 1.00 64.38 112 ASP A N 1
ATOM 826 C CA . ASP A 1 112 ? 4.108 -14.312 -31.355 1.00 64.38 112 ASP A CA 1
ATOM 827 C C . ASP A 1 112 ? 5.102 -13.312 -31.963 1.00 64.38 112 ASP A C 1
ATOM 829 O O . ASP A 1 112 ? 4.741 -12.422 -32.741 1.00 64.38 112 ASP A O 1
ATOM 833 N N . ALA A 1 113 ? 6.380 -13.473 -31.613 1.00 61.78 113 ALA A N 1
ATOM 834 C CA . ALA A 1 113 ? 7.459 -12.649 -32.150 1.00 61.78 113 ALA A CA 1
ATOM 835 C C . ALA A 1 113 ? 7.588 -12.755 -33.680 1.00 61.78 113 ALA A C 1
ATOM 837 O O . ALA A 1 113 ? 7.992 -11.778 -34.316 1.00 61.78 113 ALA A O 1
ATOM 838 N N . ALA A 1 114 ? 7.207 -13.893 -34.278 1.00 64.75 114 ALA A N 1
ATOM 839 C CA . ALA A 1 114 ? 7.318 -14.132 -35.716 1.00 64.75 114 ALA A CA 1
ATOM 840 C C . ALA A 1 114 ? 6.310 -13.310 -36.537 1.00 64.75 114 ALA A C 1
ATOM 842 O O . ALA A 1 114 ? 6.531 -13.083 -37.725 1.00 64.75 114 ALA A O 1
ATOM 843 N N . HIS A 1 115 ? 5.236 -12.825 -35.904 1.00 64.31 115 HIS A N 1
ATOM 844 C CA . HIS A 1 115 ? 4.209 -11.992 -36.535 1.00 64.31 115 HIS A CA 1
ATOM 845 C C . HIS A 1 115 ? 4.269 -10.514 -36.118 1.00 64.31 115 HIS A C 1
ATOM 847 O O . HIS A 1 115 ? 3.422 -9.719 -36.535 1.00 64.31 115 HIS A O 1
ATOM 853 N N . SER A 1 116 ? 5.258 -10.104 -35.315 1.00 60.44 116 SER A N 1
ATOM 854 C CA . SER A 1 116 ? 5.396 -8.699 -34.928 1.00 60.44 116 SER A CA 1
ATOM 855 C C . SER A 1 116 ? 5.894 -7.853 -36.113 1.00 60.44 116 SER A C 1
ATOM 857 O O . SER A 1 116 ? 6.996 -8.0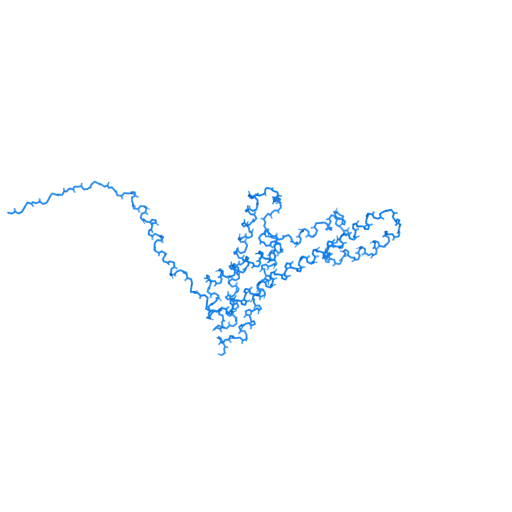32 -36.627 1.00 60.44 116 SER A O 1
ATOM 859 N N . ALA A 1 117 ? 5.080 -6.889 -36.554 1.00 55.81 117 ALA A N 1
ATOM 860 C CA . ALA A 1 117 ? 5.408 -5.997 -37.677 1.00 55.81 117 ALA A CA 1
ATOM 861 C C . ALA A 1 117 ? 6.640 -5.100 -37.426 1.00 55.81 117 ALA A C 1
ATOM 863 O O . ALA A 1 117 ? 7.131 -4.451 -38.347 1.00 55.81 117 ALA A O 1
ATOM 864 N N . TYR A 1 118 ? 7.128 -5.052 -36.185 1.00 53.12 118 TYR A N 1
ATOM 865 C CA . TYR A 1 118 ? 8.206 -4.169 -35.744 1.00 53.12 118 TYR A CA 1
ATOM 866 C C . TYR A 1 118 ? 9.583 -4.849 -35.696 1.00 53.12 118 TYR A C 1
ATOM 868 O O . TYR A 1 118 ? 10.583 -4.178 -35.461 1.00 53.12 118 TYR A O 1
ATOM 876 N N . GLY A 1 119 ? 9.666 -6.147 -35.991 1.00 55.31 119 GLY A N 1
ATOM 877 C CA . GLY A 1 119 ? 10.918 -6.899 -35.960 1.00 55.31 119 GLY A CA 1
ATOM 878 C C . GLY A 1 119 ? 11.485 -7.096 -34.539 1.00 55.31 119 GLY A C 1
ATOM 879 O O . GLY A 1 119 ? 11.133 -6.361 -33.613 1.00 55.31 119 GLY A O 1
ATOM 880 N N . PRO A 1 120 ? 12.397 -8.069 -34.347 1.00 55.25 120 PRO A N 1
ATOM 881 C CA . PRO A 1 120 ? 12.849 -8.503 -33.018 1.00 55.25 120 PRO A CA 1
ATOM 882 C C . PRO A 1 120 ? 13.513 -7.398 -32.178 1.00 55.25 120 PRO A C 1
ATOM 884 O O . PRO A 1 120 ? 13.406 -7.394 -30.950 1.00 55.25 120 PRO A O 1
ATOM 887 N N . GLY A 1 121 ? 14.184 -6.445 -32.837 1.00 51.38 121 GLY A N 1
ATOM 888 C CA . GLY A 1 121 ? 14.955 -5.385 -32.181 1.00 51.38 121 GLY A CA 1
ATOM 889 C C . GLY A 1 121 ? 14.105 -4.286 -31.536 1.00 51.38 121 GLY A C 1
ATOM 890 O O . GLY A 1 121 ? 14.433 -3.829 -30.444 1.00 51.38 121 GLY A O 1
ATOM 891 N N . LEU A 1 122 ? 12.987 -3.882 -32.155 1.00 50.06 122 LEU A N 1
ATOM 892 C CA . LEU A 1 122 ? 12.095 -2.876 -31.559 1.00 50.06 122 LEU A CA 1
ATOM 893 C C . LEU A 1 122 ? 11.286 -3.476 -30.409 1.00 50.06 122 LEU A C 1
ATOM 895 O O . LEU A 1 122 ? 11.092 -2.831 -29.386 1.00 50.06 122 LEU A O 1
ATOM 899 N N . THR A 1 123 ? 10.869 -4.733 -30.518 1.00 54.22 123 THR A N 1
ATOM 900 C CA . THR A 1 123 ? 10.129 -5.407 -29.446 1.00 54.22 123 THR A CA 1
ATOM 901 C C . THR A 1 123 ? 10.980 -5.602 -28.194 1.00 54.22 123 THR A C 1
ATOM 903 O O . THR A 1 123 ? 10.496 -5.334 -27.099 1.00 54.22 123 THR A O 1
ATOM 906 N N . ALA A 1 124 ? 12.261 -5.955 -28.335 1.00 51.91 124 ALA A N 1
ATOM 907 C CA . ALA A 1 124 ? 13.177 -6.075 -27.199 1.00 51.91 124 ALA A CA 1
ATOM 908 C C . ALA A 1 124 ? 13.456 -4.730 -26.496 1.00 51.91 124 ALA A C 1
ATOM 910 O O . ALA A 1 124 ? 13.682 -4.713 -25.292 1.00 51.91 124 ALA A O 1
ATOM 911 N N . ALA A 1 125 ? 13.404 -3.607 -27.222 1.00 51.09 125 ALA A N 1
ATOM 912 C CA . ALA A 1 125 ? 13.602 -2.274 -26.650 1.00 51.09 125 ALA A CA 1
ATOM 913 C C . ALA A 1 125 ? 12.336 -1.700 -25.982 1.00 51.09 125 ALA A C 1
ATOM 915 O O . ALA A 1 125 ? 12.435 -0.968 -25.001 1.00 51.09 125 ALA A O 1
ATOM 916 N N . PHE A 1 126 ? 11.144 -2.028 -26.494 1.00 53.88 126 PHE A N 1
ATOM 917 C CA . PHE A 1 126 ? 9.875 -1.495 -25.981 1.00 53.88 126 PHE A CA 1
ATOM 918 C C . PHE A 1 126 ? 9.266 -2.322 -24.839 1.00 53.88 126 PHE A C 1
ATOM 920 O O . PHE A 1 126 ? 8.576 -1.756 -23.994 1.00 53.88 126 PHE A O 1
ATOM 927 N N . PHE A 1 127 ? 9.508 -3.636 -24.780 1.00 55.47 127 PHE A N 1
ATOM 928 C CA . PHE A 1 127 ? 8.934 -4.500 -23.737 1.00 55.47 127 PHE A CA 1
ATOM 929 C C . PHE A 1 127 ? 9.377 -4.152 -22.303 1.00 55.47 127 PHE A C 1
ATOM 931 O O . PHE A 1 127 ? 8.500 -4.054 -21.445 1.00 55.47 127 PHE A O 1
ATOM 938 N N . PRO A 1 128 ? 10.673 -3.909 -22.018 1.00 53.06 128 PRO A N 1
ATOM 939 C CA . PRO A 1 128 ? 11.116 -3.533 -20.674 1.00 53.06 128 PRO A CA 1
ATOM 940 C C . PRO A 1 128 ? 10.520 -2.187 -20.249 1.00 53.06 128 PRO A C 1
ATOM 942 O O . PRO A 1 128 ? 10.048 -2.031 -19.132 1.00 53.06 128 PRO A O 1
ATOM 945 N N . MET A 1 129 ? 10.454 -1.233 -21.183 1.00 51.16 129 MET A N 1
ATOM 946 C CA . MET A 1 129 ? 9.966 0.124 -20.927 1.00 51.16 129 MET A CA 1
ATOM 947 C C . MET A 1 129 ? 8.459 0.188 -20.633 1.00 51.16 129 MET A C 1
ATOM 949 O O . MET A 1 129 ? 8.004 1.101 -19.952 1.00 51.16 129 MET A O 1
ATOM 953 N N . MET A 1 130 ? 7.680 -0.763 -21.156 1.00 52.31 130 MET A N 1
ATOM 954 C CA . MET A 1 130 ? 6.223 -0.814 -20.987 1.00 52.31 130 MET A CA 1
ATOM 955 C C . MET A 1 130 ? 5.780 -1.575 -19.73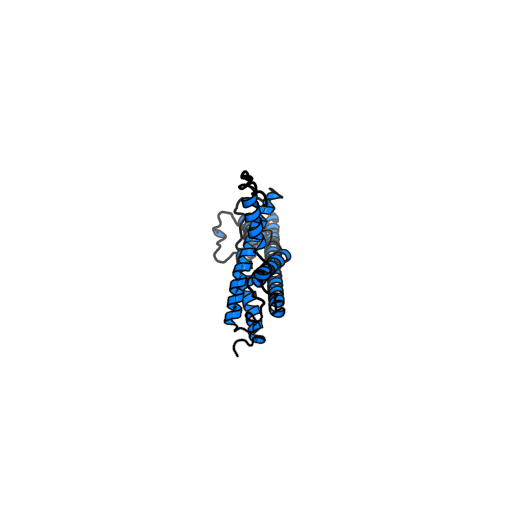1 1.00 52.31 130 MET A C 1
ATOM 957 O O . MET A 1 130 ? 4.625 -1.437 -19.328 1.00 52.31 130 MET A O 1
ATOM 961 N N . HIS A 1 131 ? 6.650 -2.399 -19.137 1.00 55.25 131 HIS A N 1
ATOM 962 C CA . HIS A 1 131 ? 6.266 -3.278 -18.030 1.00 55.25 131 HIS A CA 1
ATOM 963 C C . HIS A 1 131 ? 6.646 -2.772 -16.638 1.00 55.25 131 HIS A C 1
ATOM 965 O O . HIS A 1 131 ? 5.980 -3.182 -15.694 1.00 55.25 131 HIS A O 1
ATOM 971 N N . THR A 1 132 ? 7.605 -1.852 -16.512 1.00 59.31 132 THR A N 1
ATOM 972 C CA . THR A 1 132 ? 8.169 -1.473 -15.198 1.00 59.31 132 THR A CA 1
ATOM 973 C C . THR A 1 132 ? 8.171 0.028 -14.913 1.00 59.31 132 THR A C 1
ATOM 975 O O . THR A 1 132 ? 8.693 0.495 -13.903 1.00 59.31 132 THR A O 1
ATOM 978 N N . ALA A 1 133 ? 7.582 0.834 -15.799 1.00 70.88 133 ALA A N 1
ATOM 979 C CA . ALA A 1 133 ? 7.534 2.274 -15.597 1.00 70.88 133 ALA A CA 1
ATOM 980 C C . ALA A 1 133 ? 6.488 2.637 -14.530 1.00 70.88 133 ALA A C 1
ATOM 982 O O . ALA A 1 133 ? 5.336 2.894 -14.853 1.00 70.88 133 ALA A O 1
ATOM 983 N N . HIS A 1 134 ? 6.887 2.682 -13.263 1.00 80.31 134 HIS A N 1
ATOM 984 C CA . HIS A 1 134 ? 6.071 3.249 -12.192 1.00 80.31 134 HIS A CA 1
ATOM 985 C C . HIS A 1 134 ? 5.917 4.772 -12.332 1.00 80.31 134 HIS A C 1
ATOM 987 O O . HIS A 1 134 ? 6.815 5.474 -12.811 1.00 80.31 134 HIS A O 1
ATOM 993 N N . VAL A 1 135 ? 4.793 5.313 -11.853 1.00 86.94 135 VAL A N 1
ATOM 994 C CA . VAL A 1 135 ? 4.601 6.774 -11.731 1.00 86.94 135 VAL A CA 1
ATOM 995 C C . VAL A 1 135 ? 5.683 7.351 -10.798 1.00 86.94 135 VAL A C 1
ATOM 997 O O . VAL A 1 135 ? 6.050 6.681 -9.835 1.00 86.94 135 VAL A O 1
ATOM 1000 N N . PRO A 1 136 ? 6.190 8.592 -10.982 1.00 86.19 136 PRO A N 1
ATOM 1001 C CA . PRO A 1 136 ? 7.342 9.098 -10.223 1.00 86.19 136 PRO A CA 1
ATOM 1002 C C . PRO A 1 136 ? 7.255 8.948 -8.694 1.00 86.19 136 PRO A C 1
ATOM 1004 O O . PRO A 1 136 ? 8.256 8.629 -8.057 1.00 86.19 136 PRO A O 1
ATOM 1007 N N . ALA A 1 137 ? 6.070 9.102 -8.094 1.00 89.62 137 ALA A N 1
ATOM 1008 C CA . ALA A 1 137 ? 5.873 8.884 -6.656 1.00 89.62 137 ALA A CA 1
ATOM 1009 C C . ALA A 1 137 ? 6.089 7.426 -6.208 1.00 89.62 137 ALA A C 1
ATOM 1011 O O . ALA A 1 137 ? 6.500 7.182 -5.073 1.00 89.62 137 ALA A O 1
ATOM 1012 N N . LEU A 1 138 ? 5.837 6.470 -7.097 1.00 91.75 138 LEU A N 1
ATOM 1013 C CA . LEU A 1 138 ? 6.001 5.032 -6.893 1.00 91.75 138 LEU A CA 1
ATOM 1014 C C . LEU A 1 138 ? 7.264 4.489 -7.578 1.00 91.75 138 LEU A C 1
ATOM 1016 O O . LEU A 1 138 ? 7.470 3.292 -7.594 1.00 91.75 138 LEU A O 1
ATOM 1020 N N . SER A 1 139 ? 8.125 5.352 -8.123 1.00 90.19 139 SER A N 1
ATOM 1021 C CA . SER A 1 139 ? 9.288 4.924 -8.916 1.00 90.19 139 SER A CA 1
ATOM 1022 C C . SER A 1 139 ? 10.399 4.239 -8.126 1.00 90.19 139 SER A C 1
ATOM 1024 O O . SER A 1 139 ? 11.280 3.626 -8.717 1.00 90.19 139 SER A O 1
ATOM 1026 N N . THR A 1 140 ? 10.404 4.367 -6.799 1.00 92.25 140 THR A N 1
ATOM 1027 C CA . THR A 1 140 ? 11.432 3.768 -5.947 1.00 92.25 140 THR A CA 1
ATOM 1028 C C . THR A 1 140 ? 10.790 3.035 -4.785 1.00 92.25 140 THR A C 1
ATOM 1030 O O . THR A 1 140 ? 9.799 3.508 -4.228 1.00 92.25 140 THR A O 1
ATOM 1033 N N . ALA A 1 141 ? 11.429 1.948 -4.344 1.00 93.56 141 ALA A N 1
ATOM 1034 C CA . ALA A 1 141 ? 10.988 1.159 -3.193 1.00 93.56 141 ALA A CA 1
ATOM 1035 C C . ALA A 1 141 ? 10.747 2.023 -1.944 1.00 93.56 141 ALA A C 1
ATOM 1037 O O . ALA A 1 141 ? 9.808 1.815 -1.181 1.00 93.56 141 ALA A O 1
ATOM 1038 N N . GLY A 1 142 ? 11.615 3.017 -1.723 1.00 94.12 142 GLY A N 1
ATOM 1039 C CA . GLY A 1 142 ? 11.523 3.905 -0.570 1.00 94.12 142 GLY A CA 1
ATOM 1040 C C . GLY A 1 142 ? 10.326 4.849 -0.649 1.00 94.12 142 GLY A C 1
ATOM 1041 O O . GLY A 1 142 ? 9.604 5.007 0.337 1.00 94.12 142 GLY A O 1
ATOM 1042 N N . THR A 1 143 ? 10.096 5.478 -1.806 1.00 94.88 143 THR A N 1
ATOM 1043 C CA . THR A 1 143 ? 8.980 6.419 -1.968 1.00 94.88 143 THR A CA 1
ATOM 1044 C C . THR A 1 143 ? 7.637 5.698 -1.979 1.00 94.88 143 THR A C 1
ATOM 1046 O O . THR A 1 143 ? 6.712 6.166 -1.314 1.00 94.88 143 THR A O 1
ATOM 1049 N N . SER A 1 144 ? 7.543 4.539 -2.638 1.00 95.56 144 SER A N 1
ATOM 1050 C CA . SER A 1 144 ? 6.335 3.709 -2.648 1.00 95.56 144 SER A CA 1
ATOM 1051 C C . SER A 1 144 ? 6.000 3.183 -1.249 1.00 95.56 144 SER A C 1
ATOM 1053 O O . SER A 1 144 ? 4.862 3.347 -0.801 1.00 95.56 144 SER A O 1
ATOM 1055 N N . ALA A 1 145 ? 6.991 2.683 -0.498 1.00 97.06 145 ALA A N 1
ATOM 1056 C CA . ALA A 1 145 ? 6.811 2.239 0.886 1.00 97.06 145 ALA A CA 1
ATOM 1057 C C . ALA A 1 145 ? 6.297 3.360 1.798 1.00 97.06 145 ALA A C 1
ATOM 1059 O O . ALA A 1 145 ? 5.320 3.178 2.530 1.00 97.06 145 ALA A O 1
ATOM 1060 N N . VAL A 1 146 ? 6.934 4.537 1.762 1.00 97.50 146 VAL A N 1
ATOM 1061 C CA . VAL A 1 146 ? 6.535 5.685 2.591 1.00 97.50 146 VAL A CA 1
ATOM 1062 C C . VAL A 1 146 ? 5.139 6.168 2.211 1.00 97.50 146 VAL A C 1
ATOM 1064 O O . VAL A 1 146 ? 4.321 6.417 3.094 1.00 97.50 146 VAL A O 1
ATOM 1067 N N . LEU A 1 147 ? 4.837 6.271 0.917 1.00 97.31 147 LEU A N 1
ATOM 1068 C CA . LEU A 1 147 ? 3.537 6.744 0.456 1.00 97.31 147 LEU A CA 1
ATOM 1069 C C . LEU A 1 147 ? 2.409 5.780 0.841 1.00 97.31 147 LEU A C 1
ATOM 1071 O O . LEU A 1 147 ? 1.372 6.217 1.351 1.00 97.31 147 LEU A O 1
ATOM 1075 N N . LEU A 1 148 ? 2.614 4.478 0.634 1.00 97.62 148 LEU A N 1
ATOM 1076 C CA . LEU A 1 148 ? 1.636 3.445 0.960 1.00 97.62 148 LEU A CA 1
ATOM 1077 C C . LEU A 1 148 ? 1.402 3.359 2.472 1.00 97.62 148 LEU A C 1
ATOM 1079 O O . LEU A 1 148 ? 0.256 3.346 2.920 1.00 97.62 148 LEU A O 1
ATOM 1083 N N . THR A 1 149 ? 2.467 3.381 3.275 1.00 97.81 149 THR A N 1
ATOM 1084 C CA . THR A 1 149 ? 2.354 3.326 4.741 1.00 97.81 149 THR A CA 1
ATOM 1085 C C . THR A 1 149 ? 1.762 4.598 5.336 1.00 97.81 149 THR A C 1
ATOM 1087 O O . THR A 1 149 ? 0.905 4.505 6.213 1.00 97.81 149 THR A O 1
ATOM 1090 N N . ALA A 1 150 ? 2.132 5.781 4.843 1.00 98.06 150 ALA A N 1
ATOM 1091 C CA . ALA A 1 150 ? 1.522 7.039 5.269 1.00 98.06 150 ALA A CA 1
ATOM 1092 C C . ALA A 1 150 ? 0.023 7.070 4.938 1.00 98.06 150 ALA A C 1
ATOM 1094 O O . ALA A 1 150 ? -0.790 7.442 5.786 1.00 98.06 150 ALA A O 1
ATOM 1095 N N . SER A 1 151 ? -0.352 6.610 3.740 1.00 98.06 151 SER A N 1
ATOM 1096 C CA . SER A 1 151 ? -1.752 6.495 3.318 1.00 98.06 151 SER A CA 1
ATOM 1097 C C . SER A 1 151 ? -2.522 5.484 4.168 1.00 98.06 151 SER A C 1
ATOM 1099 O O . SER A 1 151 ? -3.648 5.763 4.579 1.00 98.06 151 SER A O 1
ATOM 1101 N N . TRP A 1 152 ? -1.907 4.343 4.498 1.00 98.38 152 TRP A N 1
ATOM 1102 C CA . TRP A 1 152 ? -2.475 3.335 5.394 1.00 98.38 152 TRP A CA 1
ATOM 1103 C C . TRP A 1 152 ? -2.693 3.869 6.809 1.00 98.38 152 TRP A C 1
ATOM 1105 O O . TRP A 1 152 ? -3.774 3.695 7.368 1.00 98.38 152 TRP A O 1
ATOM 1115 N N . ILE A 1 153 ? -1.704 4.558 7.384 1.00 97.94 153 ILE A N 1
ATOM 1116 C CA . ILE A 1 153 ? -1.812 5.155 8.720 1.00 97.94 153 ILE A CA 1
ATOM 1117 C C . ILE A 1 153 ? -2.893 6.236 8.726 1.00 97.94 153 ILE A C 1
ATOM 1119 O O . ILE A 1 153 ? -3.735 6.235 9.620 1.00 97.94 153 ILE A O 1
ATOM 1123 N N . ALA A 1 154 ? -2.919 7.122 7.726 1.00 97.06 154 ALA A N 1
ATOM 1124 C CA . ALA A 1 154 ? -3.931 8.170 7.621 1.00 97.06 154 ALA A CA 1
ATOM 1125 C C . ALA A 1 154 ? -5.345 7.580 7.497 1.00 97.06 154 ALA A C 1
ATOM 1127 O O . ALA A 1 154 ? -6.240 7.941 8.264 1.00 97.06 154 ALA A O 1
ATOM 1128 N N . ALA A 1 155 ? -5.542 6.621 6.589 1.00 97.50 155 ALA A N 1
ATOM 1129 C CA . ALA A 1 155 ? -6.818 5.932 6.416 1.00 97.50 155 ALA A CA 1
ATOM 1130 C C . ALA A 1 155 ? -7.218 5.133 7.665 1.00 97.50 155 ALA A C 1
ATOM 1132 O O . ALA A 1 155 ? -8.382 5.136 8.064 1.00 97.50 155 ALA A O 1
ATOM 1133 N N . GLY A 1 156 ? -6.259 4.461 8.302 1.00 97.25 156 GLY A N 1
ATOM 1134 C CA . GLY A 1 156 ? -6.477 3.652 9.494 1.00 97.25 156 GLY A CA 1
ATOM 1135 C C . GLY A 1 156 ? -6.804 4.495 10.718 1.00 97.25 156 GLY A C 1
ATOM 1136 O O . GLY A 1 156 ? -7.670 4.110 11.502 1.00 97.25 156 GLY A O 1
ATOM 1137 N N . TYR A 1 157 ? -6.187 5.669 10.841 1.00 96.31 157 TYR A N 1
ATOM 1138 C CA . TYR A 1 157 ? -6.499 6.647 11.872 1.00 96.31 157 TYR A CA 1
ATOM 1139 C C . TYR A 1 157 ? -7.925 7.175 11.696 1.00 96.31 157 TYR A C 1
ATOM 1141 O O . TYR A 1 157 ? -8.756 6.978 12.579 1.00 96.31 157 TYR A O 1
ATOM 1149 N N . LEU A 1 158 ? -8.253 7.713 10.513 1.00 94.81 158 LEU A N 1
ATOM 1150 C CA . LEU A 1 158 ? -9.598 8.207 10.180 1.00 94.81 158 LEU A CA 1
ATOM 1151 C C . LEU A 1 158 ? -10.679 7.122 10.311 1.00 94.81 158 LEU A C 1
ATOM 1153 O O . LEU A 1 158 ? -11.802 7.395 10.729 1.00 94.81 158 LEU A O 1
ATOM 1157 N N . GLY A 1 159 ? -10.343 5.879 9.965 1.00 94.75 159 GLY A N 1
ATOM 1158 C CA . GLY A 1 159 ? -11.251 4.737 10.004 1.00 94.75 159 GLY A CA 1
ATOM 1159 C C . GLY A 1 159 ? -11.342 4.019 11.353 1.00 94.75 159 GLY A C 1
ATOM 1160 O O . GLY A 1 159 ? -12.188 3.129 11.487 1.00 94.75 159 GLY A O 1
ATOM 1161 N N . GLY A 1 160 ? -10.489 4.355 12.328 1.00 95.88 160 GLY A N 1
ATOM 1162 C CA . GLY A 1 160 ? -10.380 3.650 13.609 1.00 95.88 160 GLY A CA 1
ATOM 1163 C C . GLY A 1 160 ? -9.926 2.189 13.478 1.00 95.88 160 GLY A C 1
ATOM 1164 O O . GLY A 1 160 ? -10.368 1.333 14.245 1.00 95.88 160 GLY A O 1
ATOM 1165 N N . ALA A 1 161 ? -9.087 1.874 12.490 1.00 96.88 161 ALA A N 1
ATOM 1166 C CA . ALA A 1 161 ? -8.627 0.514 12.181 1.00 96.88 161 ALA A CA 1
ATOM 1167 C C . ALA A 1 161 ? -7.620 -0.056 13.196 1.00 96.88 161 ALA A C 1
ATOM 1169 O O . ALA A 1 161 ? -7.339 -1.254 13.186 1.00 96.88 161 ALA A O 1
ATOM 1170 N N . PHE A 1 162 ? -7.079 0.803 14.060 1.00 97.38 162 PHE A N 1
ATOM 1171 C CA . PHE A 1 162 ? -6.092 0.466 15.091 1.00 97.38 162 PHE A CA 1
ATOM 1172 C C . PHE A 1 162 ? -6.688 0.471 16.508 1.00 97.38 162 PHE A C 1
ATOM 1174 O O . PHE A 1 162 ? -5.960 0.600 17.486 1.00 97.38 162 PHE A O 1
ATOM 1181 N N . LEU A 1 163 ? -8.014 0.391 16.634 1.00 96.94 163 LEU A N 1
ATOM 1182 C CA . LEU A 1 163 ? -8.691 0.247 17.928 1.00 96.94 163 LEU A CA 1
ATOM 1183 C C . LEU A 1 163 ? -8.829 -1.231 18.273 1.00 96.94 163 LEU A C 1
ATOM 1185 O O . LEU A 1 163 ? -9.172 -2.008 17.380 1.00 96.94 163 LEU A O 1
ATOM 1189 N N . PHE A 1 164 ? -8.672 -1.606 19.546 1.00 96.31 164 PHE A N 1
ATOM 1190 C CA . PHE A 1 164 ? -8.724 -3.018 19.955 1.00 96.31 164 PHE A CA 1
ATOM 1191 C C . PHE A 1 164 ? -10.020 -3.711 19.507 1.00 96.31 164 PHE A C 1
ATOM 1193 O O . PHE A 1 164 ? -9.975 -4.801 18.932 1.00 96.31 164 PHE A O 1
ATOM 1200 N N . ARG A 1 165 ? -11.159 -3.011 19.618 1.00 96.19 165 ARG A N 1
ATOM 1201 C CA . ARG A 1 165 ? -12.495 -3.432 19.135 1.00 96.19 165 ARG A CA 1
ATOM 1202 C C . ARG A 1 165 ? -12.593 -3.773 17.644 1.00 96.19 165 ARG A C 1
ATOM 1204 O O . ARG A 1 165 ? -13.591 -4.345 17.211 1.00 96.19 165 ARG A O 1
ATOM 1211 N N . ASN A 1 166 ? -11.623 -3.337 16.845 1.00 95.94 166 ASN A N 1
ATOM 1212 C CA . ASN A 1 166 ? -11.533 -3.564 15.403 1.00 95.94 166 ASN A CA 1
ATOM 1213 C C . ASN A 1 166 ? -10.313 -4.428 15.031 1.00 95.94 166 ASN A C 1
ATOM 1215 O O . ASN A 1 166 ? -10.092 -4.688 13.847 1.00 95.94 166 ASN A O 1
ATOM 1219 N N . THR A 1 167 ? -9.531 -4.864 16.021 1.00 95.56 167 THR A N 1
ATOM 1220 C CA . THR A 1 167 ? -8.346 -5.704 15.854 1.00 95.56 167 THR A CA 1
ATOM 1221 C C . THR A 1 167 ? -8.468 -6.976 16.697 1.00 95.56 167 THR A C 1
ATOM 1223 O O . THR A 1 167 ? -9.084 -7.929 16.231 1.00 95.56 167 THR A O 1
ATOM 1226 N N . LEU A 1 168 ? -7.920 -7.015 17.912 1.00 94.94 168 LEU A N 1
ATOM 1227 C CA . LEU A 1 168 ? -7.791 -8.199 18.771 1.00 94.94 168 LEU A CA 1
ATOM 1228 C C . LEU A 1 168 ? -9.091 -8.603 19.484 1.00 94.94 168 LEU A C 1
ATOM 1230 O O . LEU A 1 168 ? -9.314 -9.789 19.734 1.00 94.94 168 LEU A O 1
ATOM 1234 N N . GLU A 1 169 ? -9.959 -7.637 19.787 1.00 95.38 169 GLU A N 1
ATOM 1235 C CA . GLU A 1 169 ? -11.232 -7.866 20.492 1.00 95.38 169 GLU A CA 1
ATOM 1236 C C . GLU A 1 169 ? -12.365 -8.298 19.563 1.00 95.38 169 GLU A C 1
ATOM 1238 O O . GLU A 1 169 ? -13.459 -8.604 20.029 1.00 95.38 169 GLU A O 1
ATOM 1243 N N . CYS A 1 170 ? -12.138 -8.304 18.250 1.00 94.94 170 CYS A N 1
ATOM 1244 C CA . CYS A 1 170 ? -13.138 -8.738 17.286 1.00 94.94 170 CYS A CA 1
ATOM 1245 C C . CYS A 1 170 ? -12.736 -10.036 16.593 1.00 94.94 170 CYS A C 1
ATOM 1247 O O . CYS A 1 170 ? -11.550 -10.346 16.453 1.00 94.94 170 CYS A O 1
ATOM 1249 N N . GLY A 1 171 ? -13.736 -10.780 16.122 1.00 95.50 171 GLY A N 1
ATOM 1250 C CA . GLY A 1 171 ? -13.514 -11.939 15.273 1.00 95.50 171 GLY A CA 1
ATOM 1251 C C . GLY A 1 171 ? -12.713 -11.609 14.019 1.00 95.50 171 GLY A C 1
ATOM 1252 O O . GLY A 1 171 ? -12.810 -10.514 13.453 1.00 95.50 171 GLY A O 1
ATOM 1253 N N . THR A 1 172 ? -11.974 -12.601 13.529 1.00 95.88 172 THR A N 1
ATOM 1254 C CA . THR A 1 172 ? -11.093 -12.471 12.362 1.00 95.88 172 THR A CA 1
ATOM 1255 C C . THR A 1 172 ? -11.826 -11.915 11.141 1.00 95.88 172 THR A C 1
ATOM 1257 O O . THR A 1 172 ? -11.307 -11.037 10.458 1.00 95.88 172 THR A O 1
ATOM 1260 N N . SER A 1 173 ? -13.073 -12.338 10.895 1.00 96.19 173 SER A N 1
ATOM 1261 C CA . SER A 1 173 ? -13.871 -11.829 9.770 1.00 96.19 173 SER A CA 1
ATOM 1262 C C . SER A 1 173 ? -14.117 -10.320 9.853 1.00 96.19 173 SER A C 1
ATOM 1264 O O . SER A 1 173 ? -14.102 -9.640 8.827 1.00 96.19 173 SER A O 1
ATOM 1266 N N . ARG A 1 174 ? -14.350 -9.784 11.058 1.00 95.94 174 ARG A N 1
ATOM 1267 C CA . ARG A 1 174 ? -14.577 -8.350 11.260 1.00 95.94 174 ARG A CA 1
ATOM 1268 C C . ARG A 1 174 ? -13.272 -7.570 11.142 1.00 95.94 174 ARG A C 1
ATOM 1270 O O . ARG A 1 174 ? -13.271 -6.528 10.492 1.00 95.94 174 ARG A O 1
ATOM 1277 N N . ALA A 1 175 ? -12.178 -8.090 11.699 1.00 96.06 175 ALA A N 1
ATOM 1278 C CA . ALA A 1 175 ? -10.854 -7.487 11.561 1.00 96.06 175 ALA A CA 1
ATOM 1279 C C . ALA A 1 175 ? -10.445 -7.361 10.082 1.00 96.06 175 ALA A C 1
ATOM 1281 O O . ALA A 1 175 ? -10.029 -6.290 9.641 1.00 96.06 175 ALA A O 1
ATOM 1282 N N . LEU A 1 176 ? -10.642 -8.425 9.292 1.00 97.12 176 LEU A N 1
ATOM 1283 C CA . LEU A 1 176 ? -10.358 -8.426 7.854 1.00 97.12 176 LEU A CA 1
ATOM 1284 C C . LEU A 1 176 ? -11.259 -7.461 7.076 1.00 97.12 176 LEU A C 1
ATOM 1286 O O . LEU A 1 176 ? -10.781 -6.756 6.190 1.00 97.12 176 LEU A O 1
ATOM 1290 N N . TRP A 1 177 ? -12.544 -7.376 7.428 1.00 98.00 177 TRP A N 1
ATOM 1291 C CA . TRP A 1 177 ? -13.461 -6.414 6.813 1.00 98.00 177 TRP A CA 1
ATOM 1292 C C . TRP A 1 177 ? -13.037 -4.961 7.064 1.00 98.00 177 TRP A C 1
ATOM 1294 O O . TRP A 1 177 ? -13.020 -4.146 6.139 1.00 98.00 177 TRP A O 1
ATOM 1304 N N . VAL A 1 178 ? -12.661 -4.628 8.306 1.00 96.94 178 VAL A N 1
ATOM 1305 C CA . VAL A 1 178 ? -12.161 -3.288 8.648 1.00 96.94 178 VAL A CA 1
ATOM 1306 C C . VAL A 1 178 ? -10.868 -2.992 7.893 1.00 96.94 178 VAL A C 1
ATOM 1308 O O . VAL A 1 178 ? -10.757 -1.917 7.307 1.00 96.94 178 VAL A O 1
ATOM 1311 N N . ALA A 1 179 ? -9.935 -3.947 7.844 1.00 97.12 179 ALA A N 1
ATOM 1312 C CA . ALA A 1 179 ? -8.693 -3.807 7.091 1.00 97.12 179 ALA A CA 1
ATOM 1313 C C . ALA A 1 179 ? -8.953 -3.554 5.597 1.00 97.12 179 ALA A C 1
ATOM 1315 O O . ALA A 1 179 ? -8.386 -2.620 5.037 1.00 97.12 179 ALA A O 1
ATOM 1316 N N . GLY A 1 180 ? -9.868 -4.302 4.971 1.00 97.81 180 GLY A N 1
ATOM 1317 C CA . GLY A 1 180 ? -10.254 -4.096 3.573 1.00 97.81 180 GLY A CA 1
ATOM 1318 C C . GLY A 1 180 ? -10.864 -2.714 3.319 1.00 97.81 180 GLY A C 1
ATOM 1319 O O . GLY A 1 180 ? -10.495 -2.039 2.361 1.00 97.81 180 GLY A O 1
ATOM 1320 N N . ARG A 1 181 ? -11.744 -2.234 4.210 1.00 97.94 181 ARG A N 1
ATOM 1321 C CA . ARG A 1 181 ? -12.312 -0.877 4.106 1.00 97.94 181 ARG A CA 1
ATOM 1322 C C . ARG A 1 181 ? -11.235 0.203 4.218 1.00 97.94 181 ARG A C 1
ATOM 1324 O O . ARG A 1 181 ? -11.255 1.170 3.460 1.00 97.94 181 ARG A O 1
ATOM 1331 N N . THR A 1 182 ? -10.313 0.047 5.164 1.00 97.62 182 THR A N 1
ATOM 1332 C CA . THR A 1 182 ? -9.180 0.962 5.342 1.00 97.62 182 THR A CA 1
ATOM 1333 C C . THR A 1 182 ? -8.252 0.940 4.135 1.00 97.62 182 THR A C 1
ATOM 1335 O O . THR A 1 182 ? -7.813 1.999 3.695 1.00 97.62 182 THR A O 1
ATOM 1338 N N . TRP A 1 183 ? -8.020 -0.237 3.552 1.00 98.38 183 TRP A N 1
ATOM 1339 C CA . TRP A 1 183 ? -7.206 -0.391 2.353 1.00 98.38 183 TRP A CA 1
ATOM 1340 C C . TRP A 1 183 ? -7.804 0.370 1.174 1.00 98.38 183 TRP A C 1
ATOM 1342 O O . TRP A 1 183 ? -7.084 1.121 0.537 1.00 98.38 183 TRP A O 1
ATOM 1352 N N . VAL A 1 184 ? -9.119 0.288 0.935 1.00 98.31 184 VAL A N 1
ATOM 1353 C CA . VAL A 1 184 ? -9.767 1.051 -0.151 1.00 98.31 184 VAL A CA 1
ATOM 1354 C C . VAL A 1 184 ? -9.496 2.556 -0.026 1.00 98.31 184 VAL A C 1
ATOM 1356 O O . VAL A 1 184 ? -9.191 3.214 -1.020 1.00 98.31 184 VAL A O 1
ATOM 1359 N N . LEU A 1 185 ? -9.574 3.104 1.192 1.00 97.75 185 LEU A N 1
ATOM 1360 C CA . LEU A 1 185 ? -9.257 4.514 1.439 1.00 97.75 185 LEU A CA 1
ATOM 1361 C C . LEU A 1 185 ? -7.765 4.809 1.246 1.00 97.75 185 LEU A C 1
ATOM 1363 O O . LEU A 1 185 ? -7.425 5.809 0.619 1.00 97.75 185 LEU A O 1
ATOM 1367 N N . ALA A 1 186 ? -6.880 3.943 1.742 1.00 98.19 186 ALA A N 1
ATOM 1368 C CA . ALA A 1 186 ? -5.439 4.082 1.554 1.00 98.19 186 ALA A CA 1
ATOM 1369 C C . ALA A 1 186 ? -5.059 4.049 0.064 1.00 98.19 186 ALA A C 1
ATOM 1371 O O . ALA A 1 186 ? -4.339 4.927 -0.398 1.00 98.19 186 ALA A O 1
ATOM 1372 N N . SER A 1 187 ? -5.610 3.112 -0.708 1.00 98.00 187 SER A N 1
ATOM 1373 C CA . SER A 1 187 ? -5.412 3.001 -2.155 1.00 98.00 187 SER A CA 1
ATOM 1374 C C . SER A 1 187 ? -5.885 4.251 -2.887 1.00 98.00 187 SER A C 1
ATOM 1376 O O . SER A 1 187 ? -5.184 4.744 -3.765 1.00 98.00 187 SER A O 1
ATOM 1378 N N . ALA A 1 188 ? -7.031 4.821 -2.500 1.00 97.75 188 ALA A N 1
ATOM 1379 C CA . ALA A 1 188 ? -7.498 6.082 -3.070 1.00 97.75 188 ALA A CA 1
ATOM 1380 C C . ALA A 1 188 ? -6.522 7.243 -2.794 1.00 97.75 188 ALA A C 1
ATOM 1382 O O . ALA A 1 188 ? -6.287 8.062 -3.682 1.00 97.75 188 ALA A O 1
ATOM 1383 N N . LEU A 1 189 ? -5.925 7.300 -1.596 1.00 97.56 189 LEU A N 1
ATOM 1384 C CA . LEU A 1 189 ? -4.905 8.298 -1.252 1.00 97.56 189 LEU A CA 1
ATOM 1385 C C . LEU A 1 189 ? -3.609 8.099 -2.050 1.00 97.56 189 LEU A C 1
ATOM 1387 O O . LEU A 1 189 ? -3.069 9.076 -2.567 1.00 97.56 189 LEU A O 1
ATOM 1391 N N . VAL A 1 190 ? -3.145 6.855 -2.212 1.00 97.06 190 VAL A N 1
ATOM 1392 C CA . VAL A 1 190 ? -1.967 6.529 -3.035 1.00 97.06 190 VAL A CA 1
ATOM 1393 C C . VAL A 1 190 ? -2.206 6.912 -4.494 1.00 97.06 190 VAL A C 1
ATOM 1395 O O . VAL A 1 190 ? -1.376 7.597 -5.084 1.00 97.06 190 VAL A O 1
ATOM 1398 N N . VAL A 1 191 ? -3.361 6.548 -5.062 1.00 95.56 191 VAL A N 1
ATOM 1399 C CA . VAL A 1 191 ? -3.751 6.918 -6.433 1.00 95.56 191 VAL A CA 1
ATOM 1400 C C . VAL A 1 191 ? -3.789 8.435 -6.599 1.00 95.56 191 VAL A C 1
ATOM 1402 O O . VAL A 1 191 ? -3.232 8.962 -7.558 1.00 95.56 191 VAL A O 1
ATOM 1405 N N . ALA A 1 192 ? -4.403 9.156 -5.657 1.00 95.25 192 ALA A N 1
ATOM 1406 C CA . ALA A 1 192 ? -4.447 10.613 -5.700 1.00 95.25 192 ALA A CA 1
ATOM 1407 C C . ALA A 1 192 ? -3.037 11.224 -5.659 1.00 95.25 192 ALA A C 1
ATOM 1409 O O . ALA A 1 192 ? -2.735 12.116 -6.449 1.00 95.25 192 ALA A O 1
ATOM 1410 N N . ALA A 1 193 ? -2.158 10.726 -4.788 1.00 94.06 193 ALA A N 1
ATOM 1411 C CA . ALA A 1 193 ? -0.776 11.185 -4.702 1.00 94.06 193 ALA A CA 1
ATOM 1412 C C . ALA A 1 193 ? 0.035 10.864 -5.968 1.00 94.06 193 ALA A C 1
ATOM 1414 O O . ALA A 1 193 ? 0.810 11.707 -6.415 1.00 94.06 193 ALA A O 1
ATOM 1415 N N . ALA A 1 194 ? -0.173 9.695 -6.579 1.00 91.81 194 ALA A N 1
ATOM 1416 C CA . ALA A 1 194 ? 0.458 9.317 -7.840 1.00 91.81 194 ALA A CA 1
ATOM 1417 C C . ALA A 1 194 ? 0.036 10.262 -8.980 1.00 91.81 194 ALA A C 1
ATOM 1419 O O . ALA A 1 194 ? 0.889 10.837 -9.654 1.00 91.81 194 ALA A O 1
ATOM 1420 N N . LEU A 1 195 ? -1.269 10.512 -9.134 1.00 90.19 195 LEU A N 1
ATOM 1421 C CA . LEU A 1 195 ? -1.795 11.438 -10.145 1.00 90.19 195 LEU A CA 1
ATOM 1422 C C . LEU A 1 195 ? -1.314 12.880 -9.923 1.00 90.19 195 LEU A C 1
ATOM 1424 O O . LEU A 1 195 ? -0.963 13.578 -10.874 1.00 90.19 195 LEU A O 1
ATOM 1428 N N . LEU A 1 196 ? -1.256 13.328 -8.665 1.00 89.81 196 LEU A N 1
ATOM 1429 C CA . LEU A 1 196 ? -0.715 14.645 -8.332 1.00 89.81 196 LEU A CA 1
ATOM 1430 C C . LEU A 1 196 ? 0.781 14.729 -8.635 1.00 89.81 196 LEU A C 1
ATOM 1432 O O . LEU A 1 196 ? 1.235 15.744 -9.157 1.00 89.81 196 LEU A O 1
ATOM 1436 N N . SER A 1 197 ? 1.548 13.680 -8.338 1.00 88.50 197 SER A N 1
ATOM 1437 C CA . SER A 1 197 ? 2.979 13.637 -8.635 1.00 88.50 197 SER A CA 1
ATOM 1438 C C . SER A 1 197 ? 3.251 13.798 -10.126 1.00 88.50 197 SER A C 1
ATOM 1440 O O . SER A 1 197 ? 4.177 14.521 -10.490 1.00 88.50 197 SER A O 1
ATOM 1442 N N . ASP A 1 198 ? 2.449 13.166 -10.978 1.00 83.44 198 ASP A N 1
ATOM 1443 C CA . ASP A 1 198 ? 2.564 13.307 -12.427 1.00 83.44 198 ASP A CA 1
ATOM 1444 C C . ASP A 1 198 ? 2.289 14.758 -12.866 1.00 83.44 198 ASP A C 1
ATOM 1446 O O . ASP A 1 198 ? 3.135 15.398 -13.499 1.00 83.44 198 ASP A O 1
ATOM 1450 N N . GLN A 1 199 ? 1.182 15.342 -12.391 1.00 83.25 199 GLN A N 1
ATOM 1451 C CA . GLN A 1 199 ? 0.817 16.729 -12.693 1.00 83.25 199 GLN A CA 1
ATOM 1452 C C . GLN A 1 199 ? 1.877 17.740 -12.227 1.00 83.25 199 GLN A C 1
ATOM 1454 O O . GLN A 1 199 ? 2.185 18.694 -12.947 1.00 83.25 199 GLN A O 1
ATOM 1459 N N . TYR A 1 200 ? 2.437 17.549 -11.029 1.00 82.06 200 TYR A N 1
ATOM 1460 C CA . TYR A 1 200 ? 3.494 18.415 -10.517 1.00 82.06 200 TYR A CA 1
ATOM 1461 C C . TYR A 1 200 ? 4.794 18.223 -11.291 1.00 82.06 200 TYR A C 1
ATOM 1463 O O . TYR A 1 200 ? 5.432 19.216 -11.622 1.00 82.06 200 TYR A O 1
ATOM 1471 N N . SER A 1 201 ? 5.181 16.997 -11.642 1.00 76.31 201 SER A N 1
ATOM 1472 C CA . SER A 1 201 ? 6.435 16.750 -12.363 1.00 76.31 201 SER A CA 1
ATOM 1473 C C . SER A 1 201 ? 6.498 17.490 -13.711 1.00 76.31 201 SER A C 1
ATOM 1475 O O . SER A 1 201 ? 7.513 18.118 -14.025 1.00 76.31 201 SER A O 1
ATOM 1477 N N . GLY A 1 202 ? 5.375 17.558 -14.436 1.00 68.44 202 GLY A N 1
ATOM 1478 C CA . GLY A 1 202 ? 5.259 18.312 -15.688 1.00 68.44 202 GLY A CA 1
ATOM 1479 C C . GLY A 1 202 ? 5.287 19.838 -15.530 1.00 68.44 202 GLY A C 1
ATOM 1480 O O . GLY A 1 202 ? 5.478 20.544 -16.518 1.00 68.44 202 GLY A O 1
ATOM 1481 N N . LEU A 1 203 ? 5.113 20.368 -14.313 1.00 72.94 203 LEU A N 1
ATOM 1482 C CA . LEU A 1 203 ? 5.204 21.806 -14.037 1.00 72.94 203 LEU A CA 1
ATOM 1483 C C . LEU A 1 203 ? 6.659 22.275 -13.864 1.00 72.94 203 LEU A C 1
ATOM 1485 O O . LEU A 1 203 ? 6.964 23.437 -14.122 1.00 72.94 203 LEU A O 1
ATOM 1489 N N . TRP A 1 204 ? 7.542 21.381 -13.406 1.00 69.00 204 TRP A N 1
ATOM 1490 C CA . TRP A 1 204 ? 8.938 21.696 -13.074 1.00 69.00 204 TRP A CA 1
ATOM 1491 C C . TRP A 1 204 ? 9.932 21.256 -14.158 1.00 69.00 204 TRP A C 1
ATOM 1493 O O . TRP A 1 204 ? 11.025 21.814 -14.239 1.00 69.00 204 TRP A O 1
ATOM 1503 N N . CYS A 1 205 ? 9.565 20.299 -15.014 1.00 59.97 205 CYS A N 1
ATOM 1504 C CA . CYS A 1 205 ? 10.353 19.895 -16.177 1.00 59.97 205 CYS A CA 1
ATOM 1505 C C . CYS A 1 205 ? 9.436 19.530 -17.355 1.00 59.97 205 CYS A C 1
ATOM 1507 O O . CYS A 1 205 ? 8.826 18.465 -17.367 1.00 59.97 205 CYS A O 1
ATOM 1509 N N . ASP A 1 206 ? 9.415 20.364 -18.403 1.00 59.25 206 ASP A N 1
ATOM 1510 C CA . ASP A 1 206 ? 8.729 20.080 -19.684 1.00 59.25 206 ASP A CA 1
ATOM 1511 C C . ASP A 1 206 ? 9.317 18.851 -20.430 1.00 59.25 206 ASP A C 1
ATOM 1513 O O . ASP A 1 206 ? 8.827 18.454 -21.485 1.00 59.25 206 ASP A O 1
ATOM 1517 N N . CYS A 1 207 ? 10.366 18.228 -19.884 1.00 52.62 207 CYS A N 1
ATOM 1518 C CA . CYS A 1 207 ? 11.105 17.108 -20.465 1.00 52.62 207 CYS A CA 1
ATOM 1519 C C . CYS A 1 207 ? 10.377 15.756 -20.356 1.00 52.62 207 CYS A C 1
ATOM 1521 O O . CYS A 1 207 ? 10.731 14.830 -21.078 1.00 52.62 207 CYS A O 1
ATOM 1523 N N . VAL A 1 208 ? 9.396 15.626 -19.451 1.00 52.47 208 VAL A N 1
ATOM 1524 C CA . VAL A 1 208 ? 8.680 14.362 -19.160 1.00 52.47 208 VAL A CA 1
ATOM 1525 C C . VAL A 1 208 ? 7.189 14.484 -19.489 1.00 52.47 208 VAL A C 1
ATOM 1527 O O . VAL A 1 208 ? 6.340 13.827 -18.903 1.00 52.47 208 VAL A O 1
ATOM 1530 N N . ARG A 1 209 ? 6.820 15.316 -20.469 1.00 48.66 209 ARG A N 1
ATOM 1531 C CA . ARG A 1 209 ? 5.518 15.147 -21.124 1.00 48.66 209 ARG A CA 1
ATOM 1532 C C . ARG A 1 209 ? 5.620 13.984 -22.098 1.00 48.66 209 ARG A C 1
ATOM 1534 O O . ARG A 1 209 ? 5.724 14.193 -23.303 1.00 48.66 209 ARG A O 1
ATOM 1541 N N . SER A 1 210 ? 5.584 12.758 -21.584 1.00 49.38 210 SER A N 1
ATOM 1542 C CA . SER A 1 210 ? 5.215 11.620 -22.421 1.00 49.38 210 SER A CA 1
ATOM 1543 C C . SER A 1 210 ? 3.759 11.838 -22.857 1.00 49.38 210 SER A C 1
ATOM 1545 O O . SER A 1 210 ? 2.869 11.873 -22.009 1.00 49.38 210 SER A O 1
ATOM 1547 N N . PRO A 1 211 ? 3.473 12.032 -24.159 1.00 48.97 211 PRO A N 1
ATOM 1548 C CA . PRO A 1 211 ? 2.125 12.347 -24.641 1.00 48.97 211 PRO A CA 1
ATOM 1549 C C . PRO A 1 211 ? 1.150 11.160 -24.546 1.00 48.97 211 PRO A C 1
ATOM 1551 O O . PRO A 1 211 ? -0.020 11.295 -24.899 1.00 48.97 211 PRO A O 1
ATOM 1554 N N . MET A 1 212 ? 1.605 10.000 -24.068 1.00 47.94 212 MET A N 1
ATOM 1555 C CA . MET A 1 212 ? 0.765 8.838 -23.807 1.00 47.94 212 MET A CA 1
ATOM 1556 C C . MET A 1 212 ? 0.440 8.759 -22.318 1.00 47.94 212 MET A C 1
ATOM 1558 O O . MET A 1 212 ? 1.166 8.140 -21.558 1.00 47.94 212 MET A O 1
ATOM 1562 N N . LEU A 1 213 ? -0.656 9.429 -21.947 1.00 50.38 213 LEU A N 1
ATOM 1563 C CA . LEU A 1 213 ? -1.389 9.301 -20.683 1.00 50.38 213 LEU A CA 1
ATOM 1564 C C . LEU A 1 213 ? -0.516 9.246 -19.418 1.00 50.38 213 LEU A C 1
ATOM 1566 O O . LEU A 1 213 ? -0.233 8.174 -18.895 1.00 50.38 213 LEU A O 1
ATOM 1570 N N . GLY A 1 214 ? -0.210 10.422 -18.870 1.00 55.50 214 GLY A N 1
ATOM 1571 C CA . GLY A 1 214 ? 0.144 10.579 -17.461 1.00 55.50 214 GLY A CA 1
ATOM 1572 C C . GLY A 1 214 ? -0.949 9.995 -16.561 1.00 55.50 214 GLY A C 1
ATOM 1573 O O . GLY A 1 214 ? -2.003 10.599 -16.346 1.00 55.50 214 GLY A O 1
ATOM 1574 N N . GLY A 1 215 ? -0.757 8.750 -16.138 1.00 70.38 215 GLY A N 1
ATOM 1575 C CA . GLY A 1 215 ? -1.764 7.940 -15.470 1.00 70.38 215 GLY A CA 1
ATOM 1576 C C . GLY A 1 215 ? -1.138 6.720 -14.809 1.00 70.38 215 GLY A C 1
ATOM 1577 O O . GLY A 1 215 ? -0.010 6.351 -15.127 1.00 70.38 215 GLY A O 1
ATOM 1578 N N . LEU A 1 216 ? -1.874 6.113 -13.872 1.00 81.88 216 LEU A N 1
ATOM 1579 C CA . LEU A 1 216 ? -1.449 4.869 -13.232 1.00 81.88 216 LEU A CA 1
ATOM 1580 C C . LEU A 1 216 ? -1.116 3.823 -14.290 1.00 81.88 216 LEU A C 1
ATOM 1582 O O . LEU A 1 216 ? -1.936 3.529 -15.167 1.00 81.88 216 LEU A O 1
ATOM 1586 N N . THR A 1 217 ? 0.060 3.231 -14.163 1.00 86.31 217 THR A N 1
ATOM 1587 C CA . THR A 1 217 ? 0.436 2.089 -14.980 1.00 86.31 217 THR A CA 1
ATOM 1588 C C . THR A 1 217 ? -0.181 0.817 -14.422 1.00 86.31 217 THR A C 1
ATOM 1590 O O . THR A 1 217 ? -0.709 0.771 -13.306 1.00 86.31 217 THR A O 1
ATOM 1593 N N . ARG A 1 218 ? -0.120 -0.254 -15.216 1.00 85.69 218 ARG A N 1
ATOM 1594 C CA . ARG A 1 218 ? -0.523 -1.575 -14.739 1.00 85.69 218 ARG A CA 1
ATOM 1595 C C . ARG A 1 218 ? 0.313 -2.009 -13.530 1.00 85.69 218 ARG A C 1
ATOM 1597 O O . ARG A 1 218 ? -0.270 -2.541 -12.595 1.00 85.69 218 ARG A O 1
ATOM 1604 N N . ALA A 1 219 ? 1.619 -1.736 -13.537 1.00 87.94 219 ALA A N 1
ATOM 1605 C CA . ALA A 1 219 ? 2.518 -2.068 -12.435 1.00 87.94 219 ALA A CA 1
ATOM 1606 C C . ALA A 1 219 ? 2.107 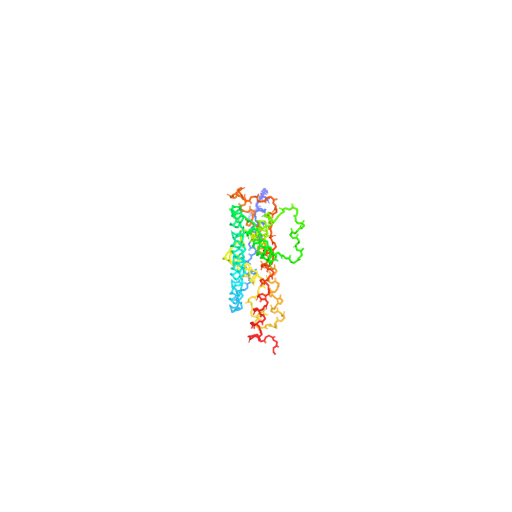-1.361 -11.133 1.00 87.94 219 ALA A C 1
ATOM 1608 O O . ALA A 1 219 ? 2.049 -1.994 -10.087 1.00 87.94 219 ALA A O 1
ATOM 1609 N N . ASP A 1 220 ? 1.707 -0.084 -11.199 1.00 91.88 220 ASP A N 1
ATOM 1610 C CA . ASP A 1 220 ? 1.184 0.636 -10.025 1.00 91.88 220 ASP A CA 1
ATOM 1611 C C . ASP A 1 220 ? -0.118 0.015 -9.500 1.00 91.88 220 ASP A C 1
ATOM 1613 O O . ASP A 1 220 ? -0.350 -0.046 -8.293 1.00 91.88 220 ASP A O 1
ATOM 1617 N N . GLY A 1 221 ? -0.983 -0.441 -10.412 1.00 92.69 221 GLY A N 1
ATOM 1618 C CA . GLY A 1 221 ? -2.202 -1.162 -10.065 1.00 92.69 221 GLY A CA 1
ATOM 1619 C C . GLY A 1 221 ? -1.894 -2.470 -9.341 1.00 92.69 221 GLY A C 1
ATOM 1620 O O . GLY A 1 221 ? -2.385 -2.673 -8.231 1.00 92.69 221 GLY A O 1
ATOM 1621 N N . ASP A 1 222 ? -1.064 -3.316 -9.948 1.00 93.19 222 ASP A N 1
ATOM 1622 C CA . ASP A 1 222 ? -0.665 -4.614 -9.400 1.00 93.19 222 ASP A CA 1
ATOM 1623 C C . ASP A 1 222 ? 0.005 -4.425 -8.021 1.00 93.19 222 ASP A C 1
ATOM 1625 O O . ASP A 1 222 ? -0.435 -5.042 -7.053 1.00 93.19 222 ASP A O 1
ATOM 1629 N N . PHE A 1 223 ? 0.914 -3.449 -7.875 1.00 95.06 223 PHE A N 1
ATOM 1630 C CA . PHE A 1 223 ? 1.528 -3.061 -6.596 1.00 95.06 223 PHE A CA 1
ATOM 1631 C C . PHE A 1 223 ? 0.494 -2.714 -5.506 1.00 95.06 223 PHE A C 1
ATOM 1633 O O . PHE A 1 223 ? 0.532 -3.206 -4.372 1.00 95.06 223 PHE A O 1
ATOM 1640 N N . ILE A 1 224 ? -0.477 -1.855 -5.835 1.00 96.50 224 ILE A N 1
ATOM 1641 C CA . ILE A 1 224 ? -1.512 -1.437 -4.883 1.00 96.50 224 ILE A CA 1
ATOM 1642 C C . ILE A 1 224 ? -2.400 -2.627 -4.499 1.00 96.50 224 ILE A C 1
ATOM 1644 O O . ILE A 1 224 ? -2.688 -2.807 -3.313 1.00 96.50 224 ILE A O 1
ATOM 1648 N N . PHE A 1 225 ? -2.834 -3.444 -5.461 1.00 96.44 225 PHE A N 1
ATOM 1649 C CA . PHE A 1 225 ? -3.707 -4.595 -5.209 1.00 96.44 225 PHE A CA 1
ATOM 1650 C C . PHE A 1 225 ? -3.009 -5.707 -4.426 1.00 96.44 225 PHE A C 1
ATOM 1652 O O . PHE A 1 225 ? -3.590 -6.223 -3.468 1.00 96.44 225 PHE A O 1
ATOM 1659 N N . ASP A 1 226 ? -1.766 -6.036 -4.752 1.00 96.44 226 ASP A N 1
ATOM 1660 C CA . ASP A 1 226 ? -1.027 -7.099 -4.074 1.00 96.44 226 ASP A CA 1
ATOM 1661 C C . ASP A 1 226 ? -0.701 -6.729 -2.620 1.00 96.44 226 ASP A C 1
ATOM 1663 O O . ASP A 1 226 ? -0.732 -7.602 -1.744 1.00 96.44 226 ASP A O 1
ATOM 1667 N N . SER A 1 227 ? -0.553 -5.436 -2.302 1.00 97.38 227 SER A N 1
ATOM 1668 C CA . SER A 1 227 ? -0.422 -4.971 -0.912 1.00 97.38 227 SER A CA 1
ATOM 1669 C C . SER A 1 227 ? -1.616 -5.353 -0.016 1.00 97.38 227 SER A C 1
ATOM 1671 O O . SER A 1 227 ? -1.439 -5.594 1.184 1.00 97.38 227 SER A O 1
ATOM 1673 N N . LEU A 1 228 ? -2.828 -5.485 -0.582 1.00 97.62 228 LEU A N 1
ATOM 1674 C CA . LEU A 1 228 ? -4.005 -5.961 0.155 1.00 97.62 228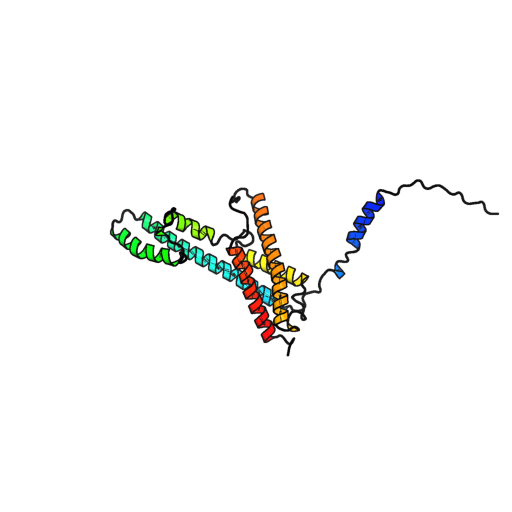 LEU A CA 1
ATOM 1675 C C . LEU A 1 228 ? -3.807 -7.398 0.626 1.00 97.62 228 LEU A C 1
ATOM 1677 O O . LEU A 1 228 ? -4.176 -7.727 1.752 1.00 97.62 228 LEU A O 1
ATOM 1681 N N . SER A 1 229 ? -3.237 -8.256 -0.223 1.00 97.00 229 SER A N 1
ATOM 1682 C CA . SER A 1 229 ? -3.022 -9.666 0.105 1.00 97.00 229 SER A CA 1
ATOM 1683 C C . SER A 1 229 ? -2.075 -9.816 1.299 1.00 97.00 229 SER A C 1
ATOM 1685 O O . SER A 1 229 ? -2.358 -10.582 2.221 1.00 97.00 229 SER A O 1
ATOM 1687 N N . VAL A 1 230 ? -1.017 -8.999 1.339 1.00 97.38 230 VAL A N 1
ATOM 1688 C CA . VAL A 1 230 ? -0.039 -8.956 2.432 1.00 97.38 230 VAL A CA 1
ATOM 1689 C C . VAL A 1 230 ? -0.689 -8.467 3.726 1.00 97.38 230 VAL A C 1
ATOM 1691 O O . VAL A 1 230 ? -0.515 -9.090 4.775 1.00 97.38 230 VAL A O 1
ATOM 1694 N N . LEU A 1 231 ? -1.496 -7.405 3.659 1.00 96.94 231 LEU A N 1
ATOM 1695 C CA . LEU A 1 231 ? -2.237 -6.893 4.814 1.00 96.94 231 LEU A CA 1
ATOM 1696 C C . LEU A 1 231 ? -3.254 -7.905 5.346 1.00 96.94 231 LEU A C 1
ATOM 1698 O O . LEU A 1 231 ? -3.329 -8.127 6.553 1.00 96.94 231 LEU A O 1
ATOM 1702 N N . VAL A 1 232 ? -4.026 -8.540 4.463 1.00 97.31 232 VAL A N 1
ATOM 1703 C CA . VAL A 1 232 ? -5.002 -9.572 4.832 1.00 97.31 232 VAL A CA 1
ATOM 1704 C C . VAL A 1 232 ? -4.298 -10.760 5.479 1.00 97.31 232 VAL A C 1
ATOM 1706 O O . VAL A 1 232 ? -4.744 -11.219 6.530 1.00 97.31 232 VAL A O 1
ATOM 1709 N N . ALA A 1 233 ? -3.183 -11.223 4.909 1.00 97.75 233 ALA A N 1
ATOM 1710 C CA . ALA A 1 233 ? -2.394 -12.312 5.474 1.00 97.75 233 ALA A CA 1
ATOM 1711 C C . ALA A 1 233 ? -1.857 -11.952 6.866 1.00 97.75 233 ALA A C 1
ATOM 1713 O O . ALA A 1 233 ? -2.045 -12.717 7.813 1.00 97.75 233 ALA A O 1
ATOM 1714 N N . TRP A 1 234 ? -1.256 -10.769 7.020 1.00 97.06 234 TRP A N 1
ATOM 1715 C CA . TRP A 1 234 ? -0.757 -10.294 8.309 1.00 97.06 234 TRP A CA 1
ATOM 1716 C C . TRP A 1 234 ? -1.876 -10.176 9.353 1.00 97.06 234 TRP A C 1
ATOM 1718 O O . TRP A 1 234 ? -1.763 -10.725 10.450 1.00 97.06 234 TRP A O 1
ATOM 1728 N N . ARG A 1 235 ? -2.991 -9.520 9.011 1.00 96.44 235 ARG A N 1
ATOM 1729 C CA . ARG A 1 235 ? -4.135 -9.340 9.918 1.00 96.44 235 ARG A CA 1
ATOM 1730 C C . ARG A 1 235 ? -4.791 -10.664 10.292 1.00 96.44 235 ARG A C 1
ATOM 1732 O O . ARG A 1 235 ? -5.185 -10.827 11.446 1.00 96.44 235 ARG A O 1
ATOM 1739 N N . TYR A 1 236 ? -4.867 -11.609 9.357 1.00 97.19 236 TYR A N 1
ATOM 1740 C CA . TYR A 1 236 ? -5.333 -12.965 9.623 1.00 97.19 236 TYR A CA 1
ATOM 1741 C C . TYR A 1 236 ? -4.415 -13.685 10.615 1.00 97.19 236 TYR A C 1
ATOM 1743 O O . TYR A 1 236 ? -4.894 -14.174 11.636 1.00 97.19 236 TYR A O 1
ATOM 1751 N N . ILE A 1 237 ? -3.100 -13.705 10.363 1.00 96.94 237 ILE A N 1
ATOM 1752 C CA . ILE A 1 237 ? -2.114 -14.348 11.245 1.00 96.94 237 ILE A CA 1
ATOM 1753 C C . ILE A 1 237 ? -2.180 -13.732 12.645 1.00 96.94 237 ILE A C 1
ATOM 1755 O O . ILE A 1 237 ? -2.367 -14.454 13.623 1.00 96.94 237 ILE A O 1
ATOM 1759 N N . MET A 1 238 ? -2.112 -12.405 12.739 1.00 95.94 238 MET A N 1
ATOM 1760 C CA . MET A 1 238 ? -2.124 -11.677 14.006 1.00 95.94 238 MET A CA 1
ATOM 1761 C C . MET A 1 238 ? -3.403 -11.956 14.810 1.00 95.94 238 MET A C 1
ATOM 1763 O O . MET A 1 238 ? -3.320 -12.351 15.974 1.00 95.94 238 MET A O 1
ATOM 1767 N N . ASN A 1 239 ? -4.581 -11.847 14.187 1.00 95.19 239 ASN A N 1
ATOM 1768 C CA . ASN A 1 239 ? -5.850 -12.110 14.868 1.00 95.19 239 ASN A CA 1
ATOM 1769 C C . ASN A 1 239 ? -6.018 -13.605 15.215 1.00 95.19 239 ASN A C 1
ATOM 1771 O O . ASN A 1 239 ? -6.509 -13.919 16.291 1.00 95.19 239 ASN A O 1
ATOM 1775 N N . SER A 1 240 ? -5.537 -14.535 14.382 1.00 94.31 240 SER A N 1
ATOM 1776 C CA . SER A 1 240 ? -5.594 -15.974 14.691 1.00 94.31 240 SER A CA 1
ATOM 1777 C C . SER A 1 240 ? -4.710 -16.380 15.878 1.00 94.31 240 SER A C 1
ATOM 1779 O O . SER A 1 240 ? -5.063 -17.292 16.626 1.00 94.31 240 SER A O 1
ATOM 1781 N N . MET A 1 241 ? -3.571 -15.705 16.067 1.00 95.50 241 MET A N 1
ATOM 1782 C CA . MET A 1 241 ? -2.631 -15.999 17.151 1.00 95.50 241 MET A CA 1
ATOM 1783 C C . MET A 1 241 ? -2.997 -15.299 18.462 1.00 95.50 241 MET A C 1
ATOM 1785 O O . MET A 1 241 ? -2.837 -15.887 19.531 1.00 95.50 241 MET A O 1
ATOM 1789 N N . LEU A 1 242 ? -3.452 -14.046 18.386 1.00 95.75 242 LEU A N 1
ATOM 1790 C CA . LEU A 1 242 ? -3.592 -13.159 19.546 1.00 95.75 242 LEU A CA 1
ATOM 1791 C C . LEU A 1 242 ? -5.036 -12.712 19.813 1.00 95.75 242 LEU A C 1
ATOM 1793 O O . LEU A 1 242 ? -5.317 -12.173 20.883 1.00 95.75 242 LEU A O 1
ATOM 1797 N N . GLY A 1 243 ? -5.945 -12.906 18.858 1.00 91.00 243 GLY A N 1
ATOM 1798 C CA . GLY A 1 243 ? -7.334 -12.476 18.965 1.00 91.00 243 GLY A CA 1
ATOM 1799 C C . GLY A 1 243 ? -8.133 -13.311 19.963 1.00 91.00 243 GLY A C 1
ATOM 1800 O O . GLY A 1 243 ? -7.981 -14.531 20.062 1.00 91.00 243 GLY A O 1
ATOM 1801 N N . TYR A 1 244 ? -9.017 -12.639 20.696 1.00 91.88 244 TYR A N 1
ATOM 1802 C CA . TYR A 1 244 ? -9.920 -13.254 21.676 1.00 91.88 244 TYR A CA 1
ATOM 1803 C C . TYR A 1 244 ? -11.395 -12.914 21.427 1.00 91.88 244 TYR A C 1
ATOM 1805 O O . TYR A 1 244 ? -12.251 -13.315 22.208 1.00 91.88 244 TYR A O 1
ATOM 1813 N N . GLY A 1 245 ? -11.695 -12.207 20.334 1.00 75.81 245 GLY A N 1
ATOM 1814 C CA . GLY A 1 245 ? -13.019 -11.654 20.052 1.00 75.81 245 GLY A CA 1
ATOM 1815 C C . GLY A 1 245 ? -14.146 -12.644 19.760 1.00 75.81 245 GLY A C 1
ATOM 1816 O O . GLY A 1 245 ? -15.281 -12.199 19.709 1.00 75.81 245 GLY A O 1
ATOM 1817 N N . ASP A 1 246 ? -13.861 -13.937 19.578 1.00 62.34 246 ASP A N 1
ATOM 1818 C CA . ASP A 1 246 ? -14.870 -14.982 19.317 1.00 62.34 246 ASP A CA 1
ATOM 1819 C C . ASP A 1 246 ? -14.403 -16.378 19.800 1.00 62.34 246 ASP A C 1
ATOM 1821 O O . ASP A 1 246 ? -14.570 -17.389 19.114 1.00 62.34 246 ASP A O 1
ATOM 1825 N N . ARG A 1 247 ? -13.779 -16.442 20.985 1.00 50.97 247 ARG A N 1
ATOM 1826 C CA . ARG A 1 247 ? -13.755 -17.688 21.773 1.00 50.97 247 ARG A CA 1
ATOM 1827 C C . ARG A 1 247 ? -14.953 -17.750 22.708 1.00 50.97 247 ARG A C 1
ATOM 1829 O O . ARG A 1 247 ? -15.315 -16.686 23.252 1.00 50.97 247 ARG A O 1
#

Sequence (247 aa):
GPPPPLFMSSIGQDDETKKTEAKNDFFRNFSLDDVVPPPPEDQLAMTGDVGALFLYSFLDHSLDDMYVDAVNAQGSVLSAADGATDLGPAVEAAANGLGAAATTQFLPVWYDAAHSAYGPGLTAAFFPMMHTAHVPALSTAGTSAVLLTASWIAAGYLGGAFLFRNTLECGTSRALWVAGRTWVLASALVVAAALLSDQYSGLWCDCVRSPMLGGLTRADGDFIFDSLSVLVAWRYIMNSMLGYGDR

Radius of gyration: 30.26 Å; chains: 1; bounding box: 74×87×79 Å

Foldseek 3Di:
DDDDDDDDDDDDPDPPVVVVVVVVVVVVPPPVVVQFFDDQPQPVLLVLLLVLLLVLLQVLVVVLVVVLVVLVVVVVVLVVLVVVVVPPDVSVVVCVVPVVVVLVVPDPPPDDQVPDPVHPVVCSVVVSVQPQDFQPQSNDSVSVSCLLSVLLVVLCRSLVLRYCVLAQQADLVSVLVSLVNSLVRSLVSSQVVSLVSLVVVCVVDVPPPPVPDSHGHVSNVCSSVVSSVSSSVSSNVRNVVRHDNDD

Secondary structure (DSSP, 8-state):
-PPPPP---PPP--SSHHHHHHHHHHHHS--HHHHSPPPPS-HHHHHHHHHHHHHHHHHHHHHHHHHHHHHHHHHHHHHHHHTTTTSHHHHHHHHHHHHHHHHTTTS-TT--GGG-TTHHHHHHHHHHHHHS---GGGSSHHHHHHHHHHHHHHHHHHHTTTSGGGTTTS-HHHHHHHHHHHHHHHHHHHHHHHHHHHHHHHHH-GGG--SS--S--HHHHHHHHHHHHHHHHHHHHHHHHH--TT-

Organism: Trieres chinensis (NCBI:txid1514140)